Protein AF-A0A4R4ZRA4-F1 (afdb_monomer_lite)

Radius of gyration: 24.16 Å; chains: 1; bounding box: 59×48×65 Å

InterPro domains:
  IPR007795 Type VII secretion system EccB [PF05108] (2-302)
  IPR007795 Type VII secretion system EccB [PTHR40765] (31-303)
  IPR007795 Type VII secretion system EccB [TIGR03919] (2-297)
  IPR042485 Type VII secretion system EccB, repeat 3 domain [G3DSA:2.40.50.910] (92-172)

Foldseek 3Di:
DFFDLVWWFFDWWKFKAALQATEIETNDDQDFAWDDQQEWAWADEPPWIWIGGFQEIATEDPLNVVVADPDDHHYYYVLSNLLTHHFYHLAADDAPQAQDWAQAFPRDIDGFLAKEWEPDDDPGHIWIWTDHRQYIATEAQSNNVRSCSDPPHDDYHYDHPCSNPVTYDPDHPYDPSDRSHRGHHDDAHNRWMWMFIRGVVVQLAPTTTIGTHGDDDDDQADDAQRGWYHIGSFWHWAFERAHGPDQGHWIWIGGRNLETATAHDQVLQVVVVHHSNSHHYDYPSNNVSRHYDYHRDPVVVPDDDPDD

Secondary structure (DSSP, 8-state):
-PPPGGG---SPEEEEEETTEEEEEESS----EEPPTTEEEEEEETTEEEEEETTEEEEBPTTTHHHH-SSPPEE--HHHHHTS-B---BSPPP-TTTT-EEE-GGG-EEETT-EEEE---TT---EEEEE-SSSEEEE-HHHHHHHHTSTTPPPPEE--HHHHHTSB-SS----TTS-SSPPEE----TTS-EEEEE--GGGT----EEEES-----PPPPSSS-SEEE-GGGEEEEEEE-STTPPPEEEEEEETTSEEEEE-SHHHHHHTT--GGGPEEEEHHHHTTSEE-----HHHHTSPPPP-

Sequence (308 aa):
SLPDPARLAHAPWSLCVRGGTVSLIGGRTVGGRPLTDDQGVVVQGGAQAWLVWHNTRMRVTPKAARILSADQPVPVDERWLNGLPQGPDFAAPAIPQQGQQFAGPNNTLAPAGQIFHVAAIAGTQERYYVQLPDGLSSISETQARLLLDTPGANTPREITPSAAASKPSRTNLHSRALPESPPDTARYEPQQPLCAVYQQTGKLSTDARFTIGGTVPSTSATSQGLDQVLLPGGGTFAGTLSGPGQPLQTFALITDQGLRYPVPTTDDMAKLGYASDSAVPIPANLLQLFKEGPALTTTAALRPVPAK

Structure (mmCIF, N/CA/C/O backbone):
data_AF-A0A4R4ZRA4-F1
#
_entry.id   AF-A0A4R4ZRA4-F1
#
loop_
_atom_site.group_PDB
_atom_site.id
_atom_site.type_symbol
_atom_site.label_atom_id
_atom_site.label_alt_id
_atom_site.label_comp_id
_atom_site.label_asym_id
_atom_site.label_entity_id
_atom_site.label_seq_id
_atom_site.pdbx_PDB_ins_code
_atom_site.Cartn_x
_atom_site.Cartn_y
_atom_site.Cartn_z
_atom_site.occupancy
_atom_site.B_iso_or_equiv
_atom_site.auth_seq_id
_atom_site.auth_comp_id
_atom_site.auth_asym_id
_atom_site.auth_atom_id
_atom_site.pdbx_PDB_model_num
ATOM 1 N N . SER A 1 1 ? -20.644 4.500 28.342 1.00 67.06 1 SER A N 1
ATOM 2 C CA . SER A 1 1 ? -20.239 3.229 28.976 1.00 67.06 1 SER A CA 1
ATOM 3 C C . SER A 1 1 ? -18.949 2.767 28.326 1.00 67.06 1 SER A C 1
ATOM 5 O O . SER A 1 1 ? -18.745 3.073 27.157 1.00 67.06 1 SER A O 1
ATOM 7 N N . LEU A 1 2 ? -18.062 2.112 29.078 1.00 75.12 2 LEU A N 1
ATOM 8 C CA . LEU A 1 2 ? -16.855 1.509 28.505 1.00 75.12 2 LEU A CA 1
ATOM 9 C C . LEU A 1 2 ? -17.230 0.190 27.807 1.00 75.12 2 LEU A C 1
ATOM 11 O O . LEU A 1 2 ? -18.213 -0.433 28.222 1.00 75.12 2 LEU A O 1
ATOM 15 N N . PRO A 1 3 ? -16.477 -0.237 26.779 1.00 76.56 3 PRO A N 1
ATOM 16 C CA . PRO A 1 3 ? -16.578 -1.591 26.252 1.00 76.56 3 PRO A CA 1
ATOM 17 C C . PRO A 1 3 ? -16.408 -2.617 27.374 1.00 76.56 3 PRO A C 1
ATOM 19 O O . PRO A 1 3 ? -15.676 -2.389 28.335 1.00 76.56 3 PRO A O 1
ATOM 22 N N . ASP A 1 4 ? -17.114 -3.735 27.267 1.00 76.31 4 ASP A N 1
ATOM 23 C CA . ASP A 1 4 ? -16.975 -4.848 28.199 1.00 76.31 4 ASP A CA 1
ATOM 24 C C . ASP A 1 4 ? -15.676 -5.611 27.873 1.00 76.31 4 ASP A C 1
ATOM 26 O O . ASP A 1 4 ? -15.562 -6.118 26.750 1.00 76.31 4 ASP A O 1
ATOM 30 N N . PRO A 1 5 ? -14.708 -5.725 28.806 1.00 74.12 5 PRO A N 1
ATOM 31 C CA . PRO A 1 5 ? -13.450 -6.436 28.569 1.00 74.12 5 PRO A CA 1
ATOM 32 C C . PRO A 1 5 ? -13.627 -7.897 28.129 1.00 74.12 5 PRO A C 1
ATOM 34 O O . PRO A 1 5 ? -12.752 -8.444 27.465 1.00 74.12 5 PRO A O 1
ATOM 37 N N . ALA A 1 6 ? -14.762 -8.533 28.445 1.00 74.31 6 ALA A N 1
ATOM 38 C CA . ALA A 1 6 ? -15.062 -9.901 28.019 1.00 74.31 6 ALA A CA 1
ATOM 39 C C . ALA A 1 6 ? -15.650 -9.996 26.596 1.00 74.31 6 ALA A C 1
ATOM 41 O O . ALA A 1 6 ? -15.845 -11.097 26.081 1.00 74.31 6 ALA A O 1
ATOM 42 N N . ARG A 1 7 ? -15.980 -8.864 25.959 1.00 77.12 7 ARG A N 1
ATOM 43 C CA . ARG A 1 7 ? -16.658 -8.803 24.650 1.00 77.12 7 ARG A CA 1
ATOM 44 C C . ARG A 1 7 ? -15.983 -7.840 23.674 1.00 77.12 7 ARG A C 1
ATOM 46 O O . ARG A 1 7 ? -16.656 -7.243 22.835 1.00 77.12 7 ARG A O 1
ATOM 53 N N . LEU A 1 8 ? -14.663 -7.697 23.779 1.00 80.19 8 LEU A N 1
ATOM 54 C CA . LEU A 1 8 ? -13.882 -6.856 22.878 1.00 80.19 8 LEU A CA 1
ATOM 55 C C . LEU A 1 8 ? -13.944 -7.381 21.438 1.00 80.19 8 LEU A C 1
ATOM 57 O O . LEU A 1 8 ? -13.881 -8.582 21.174 1.00 80.19 8 LEU A O 1
ATOM 61 N N . ALA A 1 9 ? -14.048 -6.463 20.481 1.00 81.06 9 ALA A N 1
ATOM 62 C CA . ALA A 1 9 ? -13.896 -6.801 19.074 1.00 81.06 9 ALA A CA 1
ATOM 63 C C . ALA A 1 9 ? -12.428 -7.146 18.773 1.00 81.06 9 ALA A C 1
ATOM 65 O O . ALA A 1 9 ? -11.548 -6.321 19.021 1.00 81.06 9 ALA A O 1
ATOM 66 N N . HIS A 1 10 ? -12.185 -8.336 18.216 1.00 85.31 10 HIS A N 1
ATOM 67 C CA . HIS A 1 10 ? -10.862 -8.839 17.822 1.00 85.31 10 HIS A CA 1
ATOM 68 C C . HIS A 1 10 ? -10.647 -8.789 16.298 1.00 85.31 10 HIS A C 1
ATOM 70 O O . HIS A 1 10 ? -11.457 -8.239 15.559 1.00 85.31 10 HIS A O 1
ATOM 76 N N . ALA A 1 11 ? -9.559 -9.384 15.805 1.00 85.31 11 ALA A N 1
ATOM 77 C CA . ALA A 1 11 ? -9.410 -9.699 14.386 1.00 85.31 11 ALA A CA 1
ATOM 78 C C . ALA A 1 11 ? -10.564 -10.609 13.885 1.00 85.31 11 ALA A C 1
ATOM 80 O O . ALA A 1 11 ? -11.148 -11.350 14.682 1.00 85.31 11 ALA A O 1
ATOM 81 N N . PRO A 1 12 ? -10.883 -10.606 12.579 1.00 93.88 12 PRO A N 1
ATOM 82 C CA . PRO A 1 12 ? -10.253 -9.807 11.529 1.00 93.88 12 PRO A CA 1
ATOM 83 C C . PRO A 1 12 ? -10.683 -8.336 11.565 1.00 93.88 12 PRO A C 1
ATOM 85 O O . PRO A 1 12 ? -11.810 -8.015 11.943 1.00 93.88 12 PRO A O 1
ATOM 88 N N . TRP A 1 13 ? -9.783 -7.460 11.119 1.00 96.12 13 TRP A N 1
ATOM 89 C CA . TRP A 1 13 ? -10.082 -6.055 10.838 1.00 96.12 13 TRP A CA 1
ATOM 90 C C . TRP A 1 13 ? -10.269 -5.867 9.335 1.00 96.12 13 TRP A C 1
ATOM 92 O O . TRP A 1 13 ? -9.414 -6.285 8.560 1.00 96.12 13 TRP A O 1
ATOM 102 N N . SER A 1 14 ? -11.367 -5.245 8.910 1.00 96.62 14 SER A N 1
ATOM 103 C CA . SER A 1 14 ? -11.657 -4.991 7.492 1.00 96.62 14 SER A CA 1
ATOM 104 C C . SER A 1 14 ? -11.967 -3.518 7.260 1.00 96.62 14 SER A C 1
ATOM 106 O O . SER A 1 14 ? -12.943 -3.011 7.811 1.00 96.62 14 SER A O 1
ATOM 108 N N . LEU A 1 15 ? -11.158 -2.848 6.437 1.00 96.75 15 LEU A N 1
ATOM 109 C CA . LEU A 1 15 ? -11.416 -1.490 5.956 1.00 96.75 15 LEU A CA 1
ATOM 110 C C . LEU A 1 15 ? -11.987 -1.563 4.539 1.00 96.75 15 LEU A C 1
ATOM 112 O O . LEU A 1 15 ? -11.275 -1.919 3.600 1.00 96.75 15 LEU A O 1
ATOM 116 N N . CYS A 1 16 ? -13.258 -1.221 4.383 1.00 96.50 16 CYS A N 1
ATOM 117 C CA . CYS A 1 16 ? -14.012 -1.407 3.151 1.00 96.50 16 CYS A CA 1
ATOM 118 C C . CYS A 1 16 ? -14.474 -0.083 2.548 1.00 96.50 16 CYS A C 1
ATOM 120 O O . CYS A 1 16 ? -14.787 0.854 3.279 1.00 96.50 16 CYS A O 1
ATOM 122 N N . VAL A 1 17 ? -14.590 -0.050 1.222 1.00 95.44 17 VAL A N 1
ATOM 123 C CA . VAL A 1 17 ? -15.314 0.986 0.482 1.00 95.44 17 VAL A CA 1
ATOM 124 C C . VAL A 1 17 ? -16.399 0.352 -0.383 1.00 95.44 17 VAL A C 1
ATOM 126 O O . VAL A 1 17 ? -16.173 -0.690 -0.996 1.00 95.44 17 VAL A O 1
ATOM 129 N N . ARG A 1 18 ? -17.587 0.964 -0.415 1.00 94.38 18 ARG A N 1
ATOM 130 C CA . ARG A 1 18 ? -18.689 0.603 -1.321 1.00 94.38 18 ARG A CA 1
ATOM 131 C C . ARG A 1 18 ? -19.543 1.831 -1.610 1.00 94.38 18 ARG A C 1
ATOM 133 O O . ARG A 1 18 ? -20.083 2.427 -0.684 1.00 94.38 18 ARG A O 1
ATOM 140 N N . GLY A 1 19 ? -19.689 2.202 -2.878 1.00 88.81 19 GLY A N 1
ATOM 141 C CA . GLY A 1 19 ? -20.538 3.319 -3.304 1.00 88.81 19 GLY A CA 1
ATOM 142 C C . GLY A 1 19 ? -20.171 4.660 -2.654 1.00 88.81 19 GLY A C 1
ATOM 143 O O . GLY A 1 19 ? -21.049 5.489 -2.450 1.00 88.81 19 GLY A O 1
ATOM 144 N N . GLY A 1 20 ? -18.900 4.847 -2.276 1.00 86.94 20 GLY A N 1
ATOM 145 C CA . GLY A 1 20 ? -18.408 6.021 -1.541 1.00 86.94 20 GLY A CA 1
ATOM 146 C C . GLY A 1 20 ? -18.486 5.914 -0.013 1.00 86.94 20 GLY A C 1
ATOM 147 O O . GLY A 1 20 ? -17.866 6.709 0.679 1.00 86.94 20 GLY A O 1
ATOM 148 N N . THR A 1 21 ? -19.184 4.916 0.534 1.00 90.75 21 THR A N 1
ATOM 149 C CA . THR A 1 21 ? -19.211 4.662 1.981 1.00 90.75 21 THR A CA 1
ATOM 150 C C . THR A 1 21 ? -17.948 3.934 2.423 1.00 90.75 21 THR A C 1
ATOM 152 O O . THR A 1 21 ? -17.617 2.892 1.853 1.00 90.75 21 THR A O 1
ATOM 155 N N . VAL A 1 22 ? -17.282 4.448 3.458 1.00 93.81 22 VAL A N 1
ATOM 156 C CA . VAL A 1 22 ? -16.101 3.847 4.088 1.00 93.81 22 VAL A CA 1
ATOM 157 C C . VAL A 1 22 ? -16.473 3.220 5.426 1.00 93.81 22 VAL A C 1
ATOM 159 O O . VAL A 1 22 ? -16.908 3.908 6.352 1.00 93.81 22 VAL A O 1
ATOM 162 N N . SER A 1 23 ? -16.252 1.914 5.548 1.00 93.50 23 SER A N 1
ATOM 163 C CA . SER A 1 23 ? -16.611 1.139 6.737 1.00 93.50 23 SER A CA 1
ATOM 164 C C . SER A 1 23 ? -15.385 0.467 7.343 1.00 93.50 23 SER A C 1
ATOM 166 O O . SER A 1 23 ? -14.568 -0.105 6.622 1.00 93.50 23 SER A O 1
ATOM 168 N N . LEU A 1 24 ? -15.287 0.467 8.671 1.00 94.56 24 LEU A N 1
ATOM 169 C CA . LEU A 1 24 ? -14.317 -0.329 9.415 1.00 94.56 24 LEU A CA 1
ATOM 170 C C . LEU A 1 24 ? -15.043 -1.369 10.265 1.00 94.56 24 LEU A C 1
ATOM 172 O O . LEU A 1 24 ? -15.913 -1.045 11.072 1.00 94.56 24 LEU A O 1
ATOM 176 N N . ILE A 1 25 ? -14.686 -2.634 10.077 1.00 93.75 25 ILE A N 1
ATOM 177 C CA . ILE A 1 25 ? -15.368 -3.771 10.693 1.00 93.75 25 ILE A CA 1
ATOM 178 C C . ILE A 1 25 ? -14.341 -4.581 11.476 1.00 93.75 25 ILE A C 1
ATOM 180 O O . ILE A 1 25 ? -13.352 -5.037 10.904 1.00 93.75 25 ILE A O 1
ATOM 184 N N . GLY A 1 26 ? -14.581 -4.754 12.774 1.00 92.31 26 GLY A N 1
ATOM 185 C CA . GLY A 1 26 ? -13.793 -5.612 13.659 1.00 92.31 26 GLY A CA 1
ATOM 186 C C . GLY A 1 26 ? -14.570 -6.863 14.070 1.00 92.31 26 GLY A C 1
ATOM 187 O O . GLY A 1 26 ? -15.798 -6.852 14.160 1.00 92.31 26 GLY A O 1
ATOM 188 N N . GLY A 1 27 ? -13.860 -7.956 14.332 1.00 88.88 27 GLY A N 1
ATOM 189 C CA . GLY A 1 27 ? -14.390 -9.180 14.941 1.00 88.88 27 GLY A CA 1
ATOM 190 C C . GLY A 1 27 ? -15.318 -9.999 14.046 1.00 88.88 27 GLY A C 1
ATOM 191 O O . GLY A 1 27 ? -15.995 -10.904 14.530 1.00 88.88 27 GLY A O 1
ATOM 192 N N . ARG A 1 28 ? -15.396 -9.677 12.750 1.00 89.69 28 ARG A N 1
ATOM 193 C CA . ARG A 1 28 ? -16.290 -10.331 11.788 1.00 89.69 28 ARG A CA 1
ATOM 194 C C . ARG A 1 28 ? -15.661 -10.416 10.405 1.00 89.69 28 ARG A C 1
ATOM 196 O O . ARG A 1 28 ? -15.125 -9.438 9.894 1.00 89.69 28 ARG A O 1
ATOM 203 N N . THR A 1 29 ? -15.810 -11.566 9.757 1.00 91.44 29 THR A N 1
ATOM 204 C CA . THR A 1 29 ? -15.408 -11.756 8.360 1.00 91.44 29 THR A CA 1
ATOM 205 C C . THR A 1 29 ? -16.400 -11.085 7.412 1.00 91.44 29 THR A C 1
ATOM 207 O O . THR A 1 29 ? -17.601 -11.343 7.490 1.00 91.44 29 THR A O 1
ATOM 210 N N . VAL A 1 30 ? -15.893 -10.277 6.482 1.00 93.06 30 VAL A N 1
ATOM 211 C CA . VAL A 1 30 ? -16.697 -9.635 5.423 1.00 93.06 30 VAL A CA 1
ATOM 212 C C . VAL A 1 30 ? -16.866 -10.511 4.175 1.00 93.06 30 VAL A C 1
ATOM 214 O O . VAL A 1 30 ? -17.753 -10.265 3.362 1.00 93.06 30 VAL A O 1
ATOM 217 N N . GLY A 1 31 ? -16.049 -11.559 4.027 1.00 93.69 31 GLY A N 1
ATOM 218 C CA . GLY A 1 31 ? -16.037 -12.418 2.841 1.00 93.69 31 GLY A CA 1
ATOM 219 C C . GLY A 1 31 ? -15.429 -11.725 1.616 1.00 93.69 31 GLY A C 1
ATOM 220 O O . GLY A 1 31 ? -14.522 -10.900 1.741 1.00 93.69 31 GLY A O 1
ATOM 221 N N . GLY A 1 32 ? -15.934 -12.077 0.433 1.00 95.25 32 GLY A N 1
ATOM 222 C CA . GLY A 1 32 ? -15.411 -11.603 -0.850 1.00 95.25 32 GLY A CA 1
ATOM 223 C C . GLY A 1 32 ? -14.296 -12.489 -1.404 1.00 95.25 32 GLY A C 1
ATOM 224 O O . GLY A 1 32 ? -13.760 -13.360 -0.717 1.00 95.25 32 GLY A O 1
ATOM 225 N N . ARG A 1 33 ? -13.966 -12.279 -2.679 1.00 96.88 33 ARG A N 1
ATOM 226 C CA . ARG A 1 33 ? -12.880 -12.989 -3.357 1.00 96.88 33 ARG A CA 1
ATOM 227 C C . ARG A 1 33 ? -11.555 -12.289 -3.040 1.00 96.88 33 ARG A C 1
ATOM 229 O O . ARG A 1 33 ? -11.426 -11.117 -3.401 1.00 96.88 33 ARG A O 1
ATOM 236 N N . PRO A 1 34 ? -10.582 -12.955 -2.395 1.00 96.62 34 PRO A N 1
ATOM 237 C CA . PRO A 1 34 ? -9.264 -12.370 -2.180 1.00 96.62 34 PRO A CA 1
ATOM 238 C C . PRO A 1 34 ? -8.521 -12.192 -3.506 1.00 96.62 34 PRO A C 1
ATOM 240 O O . PRO A 1 34 ? -8.634 -13.030 -4.404 1.00 96.62 34 PRO A O 1
ATOM 243 N N . LEU A 1 35 ? -7.767 -11.101 -3.612 1.00 96.81 35 LEU A N 1
ATOM 244 C CA . LEU A 1 35 ? -6.799 -10.901 -4.685 1.00 96.81 35 LEU A CA 1
ATOM 245 C C . LEU A 1 35 ? -5.542 -11.727 -4.408 1.00 96.81 35 LEU A C 1
ATOM 247 O O . LEU A 1 35 ? -5.083 -11.823 -3.265 1.00 96.81 35 LEU A O 1
ATOM 251 N N . THR A 1 36 ? -5.019 -12.334 -5.465 1.00 95.44 36 THR A N 1
ATOM 252 C CA . THR A 1 36 ? -3.754 -13.071 -5.477 1.00 95.44 36 THR A CA 1
ATOM 253 C C . THR A 1 36 ? -2.556 -12.115 -5.500 1.00 95.44 36 THR A C 1
ATOM 255 O O . THR A 1 36 ? -2.720 -10.900 -5.611 1.00 95.44 36 THR A O 1
ATOM 258 N N . ASP A 1 37 ? -1.341 -12.653 -5.364 1.00 92.06 37 ASP A N 1
ATOM 259 C CA . ASP A 1 37 ? -0.107 -11.848 -5.317 1.00 92.06 37 ASP A CA 1
ATOM 260 C C . ASP A 1 37 ? 0.211 -11.139 -6.644 1.00 92.06 37 ASP A C 1
ATOM 262 O O . ASP A 1 37 ? 0.899 -10.124 -6.681 1.00 92.06 37 ASP A O 1
ATOM 266 N N . ASP A 1 38 ? -0.319 -11.651 -7.745 1.00 93.25 38 ASP A N 1
ATOM 267 C CA . ASP A 1 38 ? -0.217 -11.098 -9.091 1.00 93.25 38 ASP A CA 1
ATOM 268 C C . ASP A 1 38 ? -1.393 -10.178 -9.451 1.00 93.25 38 ASP A C 1
ATOM 270 O O . ASP A 1 38 ? -1.387 -9.598 -10.528 1.00 93.25 38 ASP A O 1
ATOM 274 N N . GLN A 1 39 ? -2.382 -9.990 -8.568 1.00 95.56 39 GLN A N 1
ATOM 275 C CA . GLN A 1 39 ? -3.564 -9.167 -8.841 1.00 95.56 39 GLN A CA 1
ATOM 276 C C . GLN A 1 39 ? -3.556 -7.840 -8.084 1.00 95.56 39 GLN A C 1
ATOM 278 O O . GLN A 1 39 ? -3.276 -7.773 -6.887 1.00 95.56 39 GLN A O 1
ATOM 283 N N . GLY A 1 40 ? -3.969 -6.774 -8.767 1.00 95.62 40 GLY A N 1
ATOM 284 C CA . GLY A 1 40 ? -4.215 -5.460 -8.171 1.00 95.62 40 GLY A CA 1
ATOM 285 C C . GLY A 1 40 ? -5.498 -4.824 -8.694 1.00 95.62 40 GLY A C 1
ATOM 286 O O . GLY A 1 40 ? -6.119 -5.332 -9.622 1.00 95.62 40 GLY A O 1
ATOM 287 N N . VAL A 1 41 ? -5.912 -3.701 -8.110 1.00 96.06 41 VAL A N 1
ATOM 288 C CA . VAL A 1 41 ? -7.024 -2.889 -8.636 1.00 96.06 41 VAL A CA 1
ATOM 289 C C . VAL A 1 41 ? -6.529 -1.472 -8.862 1.00 96.06 41 VAL A C 1
ATOM 291 O O . VAL A 1 41 ? -5.855 -0.900 -8.005 1.00 96.06 41 VAL A O 1
ATOM 294 N N . VAL A 1 42 ? -6.878 -0.894 -10.009 1.00 95.69 42 VAL A N 1
ATOM 295 C CA . VAL A 1 42 ? -6.602 0.514 -10.296 1.00 95.69 42 VAL A CA 1
ATOM 296 C C . VAL A 1 42 ? -7.831 1.342 -9.934 1.00 95.69 42 VAL A C 1
ATOM 298 O O . VAL A 1 42 ? -8.911 1.174 -10.503 1.00 95.69 42 VAL A O 1
ATOM 301 N N . VAL A 1 43 ? -7.666 2.236 -8.966 1.00 95.88 43 VAL A N 1
ATOM 302 C CA . VAL A 1 43 ? -8.735 3.072 -8.415 1.00 95.88 43 VAL A CA 1
ATOM 303 C C . VAL A 1 43 ? -8.403 4.553 -8.557 1.00 95.88 43 VAL A C 1
ATOM 305 O O . VAL A 1 43 ? -7.240 4.941 -8.657 1.00 95.88 43 VAL A O 1
ATOM 308 N N . GLN A 1 44 ? -9.430 5.393 -8.551 1.00 95.19 44 GLN A N 1
ATOM 309 C CA . GLN A 1 44 ? -9.318 6.844 -8.623 1.00 95.19 44 GLN A CA 1
ATOM 310 C C . GLN A 1 44 ? -9.686 7.456 -7.269 1.00 95.19 44 GLN A C 1
ATOM 312 O O . GLN A 1 44 ? -10.816 7.298 -6.811 1.00 95.19 44 GLN A O 1
ATOM 317 N N . GLY A 1 45 ? -8.748 8.176 -6.653 1.00 94.38 45 GLY A N 1
ATOM 318 C CA . GLY A 1 45 ? -8.990 9.028 -5.486 1.00 94.38 45 GLY A CA 1
ATOM 319 C C . GLY A 1 45 ? -8.812 10.488 -5.885 1.00 94.38 45 GLY A C 1
ATOM 320 O O . GLY A 1 45 ? -7.698 10.895 -6.227 1.00 94.38 45 GLY A O 1
ATOM 321 N N . GLY A 1 46 ? -9.909 11.245 -5.928 1.00 91.69 46 GLY A N 1
ATOM 322 C CA . GLY A 1 46 ? -9.903 12.612 -6.449 1.00 91.69 46 GLY A CA 1
ATOM 323 C C . GLY A 1 46 ? -9.376 12.662 -7.886 1.00 91.69 46 GLY A C 1
ATOM 324 O O . GLY A 1 46 ? -9.891 11.985 -8.777 1.00 91.69 46 GLY A O 1
ATOM 325 N N . ALA A 1 47 ? -8.321 13.442 -8.125 1.00 90.62 47 ALA A N 1
ATOM 326 C CA . ALA A 1 47 ? -7.664 13.542 -9.434 1.00 90.62 47 ALA A CA 1
ATOM 327 C C . ALA A 1 47 ? -6.522 12.525 -9.643 1.00 90.62 47 ALA A C 1
ATOM 329 O O . ALA A 1 47 ? -5.953 12.458 -10.733 1.00 90.62 47 ALA A O 1
ATOM 330 N N . GLN A 1 48 ? -6.188 11.715 -8.635 1.00 94.62 48 GLN A N 1
ATOM 331 C CA . GLN A 1 48 ? -5.040 10.814 -8.658 1.00 94.62 48 GLN A CA 1
ATOM 332 C C . GLN A 1 48 ? -5.460 9.346 -8.835 1.00 94.62 48 GLN A C 1
ATOM 334 O O . GLN A 1 48 ? -6.288 8.829 -8.086 1.00 94.62 48 GLN A O 1
ATOM 339 N N . ALA A 1 49 ? -4.824 8.658 -9.786 1.00 95.00 49 ALA A N 1
ATOM 340 C CA . ALA A 1 49 ? -4.935 7.210 -9.940 1.00 95.00 49 ALA A CA 1
ATOM 341 C C . ALA A 1 49 ? -4.011 6.483 -8.952 1.00 95.00 49 ALA A C 1
ATOM 343 O O . ALA A 1 49 ? -2.875 6.908 -8.706 1.00 95.00 49 ALA A O 1
ATOM 344 N N . TRP A 1 50 ? -4.484 5.366 -8.417 1.00 96.69 50 TRP A N 1
ATOM 345 C CA . TRP A 1 50 ? -3.778 4.539 -7.448 1.00 96.69 50 TRP A CA 1
ATOM 346 C C . TRP A 1 50 ? -3.874 3.073 -7.847 1.00 96.69 50 TRP A C 1
ATOM 348 O O . TRP A 1 50 ? -4.927 2.613 -8.279 1.00 96.69 50 TRP A O 1
ATOM 358 N N . LEU A 1 51 ? -2.791 2.331 -7.654 1.00 96.88 51 LEU A N 1
ATOM 359 C CA . LEU A 1 51 ? -2.791 0.877 -7.683 1.00 96.88 51 LEU A CA 1
ATOM 360 C C . LEU A 1 51 ? -2.905 0.403 -6.238 1.00 96.88 51 LEU A C 1
ATOM 362 O O . LEU A 1 51 ? -2.064 0.752 -5.409 1.00 96.88 51 LEU A O 1
ATOM 366 N N . VAL A 1 52 ? -3.930 -0.386 -5.935 1.00 96.88 52 VAL A N 1
ATOM 367 C CA . VAL A 1 52 ? -3.994 -1.135 -4.680 1.00 96.88 52 VAL A CA 1
ATOM 368 C C . VAL A 1 52 ? -3.527 -2.560 -4.934 1.00 96.88 52 VAL A C 1
ATOM 370 O O . VAL A 1 52 ? -4.075 -3.270 -5.778 1.00 96.88 52 VAL A O 1
ATOM 373 N N . TRP A 1 53 ? -2.466 -2.950 -4.237 1.00 95.38 53 TRP A N 1
ATOM 374 C CA . TRP A 1 53 ? -1.794 -4.232 -4.416 1.00 95.38 53 TRP A CA 1
ATOM 375 C C . TRP A 1 53 ? -1.248 -4.717 -3.074 1.00 95.38 53 TRP A C 1
ATOM 377 O O . TRP A 1 53 ? -0.706 -3.931 -2.288 1.00 95.38 53 TRP A O 1
ATOM 387 N N . HIS A 1 54 ? -1.440 -6.007 -2.791 1.00 92.12 54 HIS A N 1
ATOM 388 C CA . HIS A 1 54 ? -1.188 -6.617 -1.481 1.00 92.12 54 HIS A CA 1
ATOM 389 C C . HIS A 1 54 ? -1.880 -5.880 -0.322 1.00 92.12 54 HIS A C 1
ATOM 391 O O . HIS A 1 54 ? -3.076 -6.063 -0.106 1.00 92.12 54 HIS A O 1
ATOM 397 N N . ASN A 1 55 ? -1.128 -5.062 0.417 1.00 90.31 55 ASN A N 1
ATOM 398 C CA . ASN A 1 55 ? -1.575 -4.277 1.563 1.00 90.31 55 ASN A CA 1
ATOM 399 C C . ASN A 1 55 ? -1.269 -2.781 1.403 1.00 90.31 55 ASN A C 1
ATOM 401 O O . ASN A 1 55 ? -1.340 -2.052 2.386 1.00 90.31 55 ASN A O 1
ATOM 405 N N . THR A 1 56 ? -0.897 -2.321 0.206 1.00 95.38 56 THR A N 1
ATOM 406 C CA . THR A 1 56 ? -0.470 -0.934 -0.025 1.00 95.38 56 THR A CA 1
ATOM 407 C C . THR A 1 56 ? -1.292 -0.254 -1.108 1.00 95.38 56 THR A C 1
ATOM 409 O O . THR A 1 56 ? -1.843 -0.900 -2.001 1.00 95.38 56 THR A O 1
ATOM 412 N N . ARG A 1 57 ? -1.339 1.078 -1.035 1.00 96.88 57 ARG A N 1
ATOM 413 C CA . ARG A 1 57 ? -1.668 1.940 -2.170 1.00 96.88 57 ARG A CA 1
ATOM 414 C C . ARG A 1 57 ? -0.382 2.491 -2.777 1.00 96.88 57 ARG A C 1
ATOM 416 O O . ARG A 1 57 ? 0.499 2.950 -2.053 1.00 96.88 57 ARG A O 1
ATOM 423 N N . MET A 1 58 ? -0.294 2.494 -4.096 1.00 97.25 58 MET A N 1
ATOM 424 C CA . MET A 1 58 ? 0.824 3.052 -4.849 1.00 97.25 58 MET A CA 1
ATOM 425 C C . MET A 1 58 ? 0.291 4.133 -5.767 1.00 97.25 58 MET A C 1
ATOM 427 O O . MET A 1 58 ? -0.682 3.917 -6.493 1.00 97.25 58 MET A O 1
ATOM 431 N N . ARG A 1 59 ? 0.908 5.311 -5.739 1.00 96.44 59 ARG A N 1
ATOM 432 C CA . ARG A 1 59 ? 0.514 6.390 -6.640 1.00 96.44 59 ARG A CA 1
ATOM 433 C C . ARG A 1 59 ? 0.882 5.992 -8.064 1.00 96.44 59 ARG A C 1
ATOM 435 O O . ARG A 1 59 ? 2.034 5.661 -8.328 1.00 96.44 59 ARG A O 1
ATOM 442 N N . VAL A 1 60 ? -0.071 6.047 -8.985 1.00 94.06 60 VAL A N 1
ATOM 443 C CA . VAL A 1 60 ? 0.171 5.711 -10.391 1.00 94.06 60 VAL A CA 1
ATOM 444 C C . VA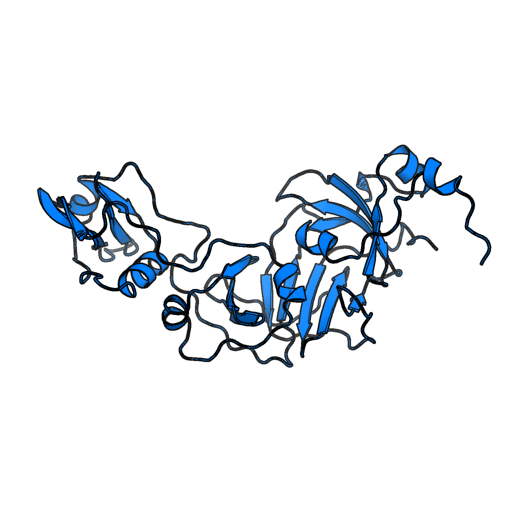L A 1 60 ? 0.377 6.996 -11.178 1.00 94.06 60 VAL A C 1
ATOM 446 O O . VAL A 1 60 ? -0.453 7.907 -11.156 1.00 94.06 60 VAL A O 1
ATOM 449 N N . THR A 1 61 ? 1.494 7.099 -11.890 1.00 86.44 61 THR A N 1
ATOM 450 C CA . THR A 1 61 ? 1.687 8.222 -12.818 1.00 86.44 61 THR A CA 1
ATOM 451 C C . THR A 1 61 ? 0.808 8.032 -14.063 1.00 86.44 61 THR A C 1
ATOM 453 O O . THR A 1 61 ? 0.568 6.893 -14.461 1.00 86.44 61 THR A O 1
ATOM 456 N N . PRO A 1 62 ? 0.361 9.104 -14.747 1.00 79.38 62 PRO A N 1
ATOM 457 C CA . PRO A 1 62 ? -0.460 8.970 -15.958 1.00 79.38 62 PRO A CA 1
ATOM 458 C C . PRO A 1 62 ? 0.158 8.089 -17.057 1.00 79.38 62 PRO A C 1
ATOM 460 O O . PRO A 1 62 ? -0.565 7.487 -17.844 1.00 79.38 62 PRO A O 1
ATOM 463 N N . LYS A 1 63 ? 1.494 8.014 -17.109 1.00 78.75 63 LYS A N 1
ATOM 464 C CA . LYS A 1 63 ? 2.242 7.133 -18.017 1.00 78.75 63 LYS A CA 1
ATOM 465 C C . LYS A 1 63 ? 2.109 5.672 -17.581 1.00 78.75 63 LYS A C 1
ATOM 467 O O . LYS A 1 63 ? 1.559 4.850 -18.304 1.00 78.75 63 LYS A O 1
ATOM 472 N N . ALA A 1 64 ? 2.452 5.401 -16.322 1.00 84.00 64 ALA A N 1
ATOM 473 C CA . ALA A 1 64 ? 2.396 4.068 -15.734 1.00 84.00 64 ALA A CA 1
ATOM 474 C C . ALA A 1 64 ? 0.989 3.442 -15.710 1.00 84.00 64 ALA A C 1
ATOM 476 O O . ALA A 1 64 ? 0.869 2.220 -15.751 1.00 84.00 64 ALA A O 1
ATOM 477 N N . ALA A 1 65 ? -0.075 4.253 -15.700 1.00 81.81 65 ALA A N 1
ATOM 478 C CA . ALA A 1 65 ? -1.452 3.763 -15.788 1.00 81.81 65 ALA A CA 1
ATOM 479 C C . ALA A 1 65 ? -1.689 2.883 -17.029 1.00 81.81 65 ALA A C 1
ATOM 481 O O . ALA A 1 65 ? -2.384 1.876 -16.934 1.00 81.81 65 ALA A O 1
ATOM 482 N N . ARG A 1 66 ? -1.040 3.205 -18.159 1.00 78.94 66 ARG A N 1
ATOM 483 C CA . ARG A 1 66 ? -1.168 2.464 -19.427 1.00 78.94 66 ARG A CA 1
ATOM 484 C C . ARG A 1 66 ? -0.591 1.051 -19.366 1.00 78.94 66 ARG A C 1
ATOM 486 O O . ARG A 1 66 ? -1.013 0.197 -20.135 1.00 78.94 66 ARG A O 1
ATOM 493 N N . ILE A 1 67 ? 0.374 0.817 -18.476 1.00 83.12 67 ILE A N 1
ATOM 494 C CA . ILE A 1 67 ? 1.004 -0.497 -18.275 1.00 83.12 67 ILE A CA 1
ATOM 495 C C . ILE A 1 67 ? 0.074 -1.422 -17.483 1.00 83.12 67 ILE A C 1
ATOM 497 O O . ILE A 1 67 ? 0.131 -2.634 -17.658 1.00 83.12 67 ILE A O 1
ATOM 501 N N . LEU A 1 68 ? -0.765 -0.850 -16.615 1.00 84.75 68 LEU A N 1
ATOM 502 C CA . LEU A 1 68 ? -1.650 -1.597 -15.724 1.00 84.75 68 LEU A CA 1
ATOM 503 C C . LEU A 1 68 ? -2.966 -1.980 -16.401 1.00 84.75 68 LEU A C 1
ATOM 505 O O . LEU A 1 68 ? -3.404 -3.124 -16.295 1.00 84.75 68 LEU A O 1
ATOM 509 N N . SER A 1 69 ? -3.622 -1.028 -17.067 1.00 80.69 69 SER A N 1
ATOM 510 C CA . SER A 1 69 ? -4.889 -1.283 -17.749 1.00 80.69 69 SER A CA 1
ATOM 511 C C . SER A 1 69 ? -5.197 -0.225 -18.806 1.00 80.69 69 SER A C 1
ATOM 513 O O . SER A 1 69 ? -4.793 0.932 -18.694 1.00 80.69 69 SER A O 1
ATOM 515 N N . ALA A 1 70 ? -5.961 -0.626 -19.824 1.00 76.75 70 ALA A N 1
ATOM 516 C CA . ALA A 1 70 ? -6.614 0.298 -20.750 1.00 76.75 70 ALA A CA 1
ATOM 517 C C . ALA A 1 70 ? -7.935 0.858 -20.186 1.00 76.75 70 ALA A C 1
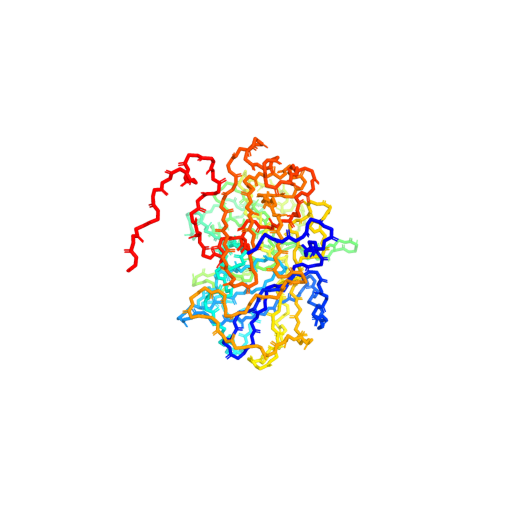ATOM 519 O O . ALA A 1 70 ? -8.441 1.864 -20.689 1.00 76.75 70 ALA A O 1
ATOM 520 N N . ASP A 1 71 ? -8.491 0.216 -19.154 1.00 83.00 71 ASP A N 1
ATOM 521 C CA . ASP A 1 71 ? -9.722 0.646 -18.498 1.00 83.00 71 ASP A CA 1
ATOM 522 C C . ASP A 1 71 ? -9.476 1.876 -17.613 1.00 83.00 71 ASP A C 1
ATOM 524 O O . ASP A 1 71 ? -8.396 2.074 -17.051 1.00 83.00 71 ASP A O 1
ATOM 528 N N . GLN A 1 72 ? -10.507 2.711 -17.466 1.00 84.75 72 GLN A N 1
ATOM 529 C CA . GLN A 1 72 ? -10.436 3.876 -16.588 1.00 84.75 72 GLN A CA 1
ATOM 530 C C . GLN A 1 72 ? -10.388 3.447 -15.110 1.00 84.75 72 GLN A C 1
ATOM 532 O O . GLN A 1 72 ? -11.139 2.549 -14.717 1.00 84.75 72 GLN A O 1
ATOM 537 N N . PRO A 1 73 ? -9.565 4.107 -14.272 1.00 91.69 73 PRO A N 1
ATOM 538 C CA . PRO A 1 73 ? -9.538 3.864 -12.834 1.00 91.69 73 PRO A CA 1
ATOM 539 C C . PRO A 1 73 ? -10.920 4.025 -12.186 1.00 91.69 73 PRO A C 1
ATOM 541 O O . PRO A 1 73 ? -11.656 4.972 -12.472 1.00 91.69 73 PRO A O 1
ATOM 544 N N . VAL A 1 74 ? -11.267 3.114 -11.277 1.00 93.38 74 VAL A N 1
ATOM 545 C CA . VAL A 1 74 ? -12.596 3.092 -10.648 1.00 93.38 74 VAL A CA 1
ATOM 546 C C . VAL A 1 74 ? -12.653 4.073 -9.470 1.00 93.38 74 VAL A C 1
ATOM 548 O O . VAL A 1 74 ? -11.822 3.957 -8.567 1.00 93.38 74 VAL A O 1
ATOM 551 N N . PRO A 1 75 ? -13.617 5.012 -9.408 1.00 94.62 75 PRO A N 1
ATOM 552 C CA . PRO A 1 75 ? -13.717 5.959 -8.298 1.00 94.62 75 PRO A CA 1
ATOM 553 C C . PRO A 1 75 ? -13.910 5.285 -6.938 1.00 94.62 75 PRO A C 1
ATOM 555 O O . PRO A 1 75 ? -14.781 4.428 -6.770 1.00 94.62 75 PRO A O 1
ATOM 558 N N . VAL A 1 76 ? -13.124 5.722 -5.955 1.00 95.81 76 VAL A N 1
ATOM 559 C CA . VAL A 1 76 ? -13.246 5.353 -4.540 1.00 95.81 76 VAL A CA 1
ATOM 560 C C . VAL A 1 76 ? -13.133 6.598 -3.663 1.00 95.81 76 VAL A C 1
ATOM 562 O O . VAL A 1 76 ? -12.588 7.622 -4.071 1.00 95.81 76 VAL A O 1
ATOM 565 N N . ASP A 1 77 ? -13.643 6.511 -2.438 1.00 94.00 77 ASP A N 1
ATOM 566 C CA . ASP A 1 77 ? -13.508 7.589 -1.461 1.00 94.00 77 ASP A CA 1
ATOM 567 C C . ASP A 1 77 ? -12.049 7.697 -0.970 1.00 94.00 77 ASP A C 1
ATOM 569 O O . ASP A 1 77 ? -11.420 6.700 -0.601 1.00 94.00 77 ASP A O 1
ATOM 573 N N . GLU A 1 78 ? -11.495 8.912 -0.950 1.00 93.25 78 GLU A N 1
ATOM 574 C CA . GLU A 1 78 ? -10.108 9.157 -0.532 1.00 93.25 78 GLU A CA 1
ATOM 575 C C . GLU A 1 78 ? -9.848 8.776 0.932 1.00 93.25 78 GLU A C 1
ATOM 577 O O . GLU A 1 78 ? -8.724 8.414 1.284 1.00 93.25 78 GLU A O 1
ATOM 582 N N . ARG A 1 79 ? -10.873 8.800 1.793 1.00 92.31 79 ARG A N 1
ATOM 583 C CA . ARG A 1 79 ? -10.762 8.395 3.201 1.00 92.31 79 ARG A CA 1
ATOM 584 C C . ARG A 1 79 ? -10.418 6.914 3.323 1.00 92.31 79 ARG A C 1
ATOM 586 O O . ARG A 1 79 ? -9.625 6.554 4.190 1.00 92.31 79 ARG A O 1
ATOM 593 N N . TRP A 1 80 ? -10.942 6.073 2.428 1.00 95.62 80 TRP A N 1
ATOM 594 C CA . TRP A 1 80 ? -10.563 4.662 2.362 1.00 95.62 80 TRP A CA 1
ATOM 595 C C . TRP A 1 80 ? -9.096 4.507 1.958 1.00 95.62 80 TRP A C 1
ATOM 597 O O . TRP A 1 80 ? -8.347 3.813 2.641 1.00 95.62 80 TRP A O 1
ATOM 607 N N . LEU A 1 81 ? -8.655 5.226 0.918 1.00 95.81 81 LEU A N 1
ATOM 608 C CA . LEU A 1 81 ? -7.249 5.226 0.499 1.00 95.81 81 LEU A CA 1
ATOM 609 C C . LEU A 1 81 ? -6.320 5.689 1.632 1.00 95.81 81 LEU A C 1
ATOM 611 O O . LEU A 1 81 ? -5.268 5.096 1.839 1.00 95.81 81 LEU A O 1
ATOM 615 N N . ASN A 1 82 ? -6.701 6.718 2.391 1.00 92.81 82 ASN A N 1
ATOM 616 C CA . ASN A 1 82 ? -5.913 7.233 3.519 1.00 92.81 82 ASN A CA 1
ATOM 617 C C . ASN A 1 82 ? -5.801 6.245 4.691 1.00 92.81 82 ASN A C 1
ATOM 619 O O . ASN A 1 82 ? -4.931 6.401 5.549 1.00 92.81 82 ASN A O 1
ATOM 623 N N . GLY A 1 83 ? -6.650 5.219 4.713 1.00 94.00 83 GLY A N 1
ATOM 624 C CA . GLY A 1 83 ? -6.555 4.100 5.640 1.00 94.00 83 GLY A CA 1
ATOM 625 C C . GLY A 1 83 ? -5.620 2.983 5.188 1.00 94.00 83 GLY A C 1
ATOM 626 O O . GLY A 1 83 ? -5.424 2.036 5.945 1.00 94.00 83 GLY A O 1
ATOM 627 N N . LEU A 1 84 ? -5.036 3.064 3.990 1.00 96.31 84 LEU A N 1
ATOM 628 C CA . LEU A 1 84 ? -4.103 2.068 3.467 1.00 96.31 84 LEU A CA 1
ATOM 629 C C . LEU A 1 84 ? -2.646 2.514 3.670 1.00 96.31 84 LEU A C 1
ATOM 631 O O . LEU A 1 84 ? -2.332 3.696 3.497 1.00 96.31 84 LEU A O 1
ATOM 635 N N . PRO A 1 85 ? -1.727 1.582 3.974 1.00 95.56 85 PRO A N 1
ATOM 636 C CA . PRO A 1 85 ? -0.294 1.833 3.917 1.00 95.56 85 PRO A CA 1
ATOM 637 C C . PRO A 1 85 ? 0.137 2.428 2.569 1.00 95.56 85 PRO A C 1
ATOM 639 O O . PRO A 1 85 ? -0.229 1.935 1.500 1.00 95.56 85 PRO A O 1
ATOM 642 N N . GLN A 1 86 ? 0.939 3.489 2.622 1.00 95.19 86 GLN A N 1
ATOM 643 C CA . GLN A 1 86 ? 1.532 4.101 1.438 1.00 95.19 86 GLN A CA 1
ATOM 644 C C . GLN A 1 86 ? 2.732 3.263 0.977 1.00 95.19 86 GLN A C 1
ATOM 646 O O . GLN A 1 86 ? 3.728 3.161 1.691 1.00 95.19 86 GLN A O 1
ATOM 651 N N . GLY A 1 87 ? 2.633 2.682 -0.216 1.00 94.69 87 GLY A N 1
ATOM 652 C CA . GLY A 1 87 ? 3.756 2.081 -0.929 1.00 94.69 87 GLY A CA 1
ATOM 653 C C . GLY A 1 87 ? 4.547 3.121 -1.735 1.00 94.69 87 GLY A C 1
ATOM 654 O O . GLY A 1 87 ? 4.169 4.301 -1.768 1.00 94.69 87 GLY A O 1
ATOM 655 N N . PRO A 1 88 ? 5.636 2.705 -2.406 1.00 94.38 88 PRO A N 1
ATOM 656 C CA . PRO A 1 88 ? 6.307 3.558 -3.380 1.00 94.38 88 PRO A CA 1
ATOM 657 C C . PRO A 1 88 ? 5.346 3.941 -4.512 1.00 94.38 88 PRO A C 1
ATOM 659 O O . PRO A 1 88 ? 4.346 3.266 -4.767 1.00 94.38 88 PRO A O 1
ATOM 662 N N . ASP A 1 89 ? 5.665 5.014 -5.226 1.00 95.06 89 ASP A N 1
ATOM 663 C CA . ASP A 1 89 ? 4.964 5.333 -6.464 1.00 95.06 89 ASP A CA 1
ATOM 664 C C . ASP A 1 89 ? 5.183 4.197 -7.476 1.00 95.06 89 ASP A C 1
ATOM 666 O O . ASP A 1 89 ? 6.301 3.708 -7.657 1.00 95.06 89 ASP A O 1
ATOM 670 N N . PHE A 1 90 ? 4.115 3.792 -8.163 1.00 95.12 90 PHE A N 1
ATOM 671 C CA . PHE A 1 90 ? 4.190 2.869 -9.289 1.00 95.12 90 PHE A CA 1
ATOM 672 C C . PHE A 1 90 ? 4.712 3.647 -10.505 1.00 95.12 90 PHE A C 1
ATOM 674 O O . PHE A 1 90 ? 3.959 4.178 -11.329 1.00 95.12 90 PHE A O 1
ATOM 681 N N . ALA A 1 91 ? 6.033 3.812 -10.536 1.00 92.88 91 ALA A N 1
ATOM 682 C CA . ALA A 1 91 ? 6.752 4.673 -11.462 1.00 92.88 91 ALA A CA 1
ATOM 683 C C . ALA A 1 91 ? 8.119 4.080 -11.828 1.00 92.88 91 ALA A C 1
ATOM 685 O O . ALA A 1 91 ? 8.697 3.288 -11.081 1.00 92.88 91 ALA A O 1
ATOM 686 N N . ALA A 1 92 ? 8.643 4.483 -12.987 1.00 92.19 92 ALA A N 1
ATOM 687 C CA . ALA A 1 92 ? 9.986 4.103 -13.405 1.00 92.19 92 ALA A CA 1
ATOM 688 C C . ALA A 1 92 ? 11.029 4.609 -12.389 1.00 92.19 92 ALA A C 1
ATOM 690 O O . ALA A 1 92 ? 10.930 5.762 -11.955 1.00 92.19 92 ALA A O 1
ATOM 691 N N . PRO A 1 93 ? 12.034 3.794 -12.012 1.00 93.88 93 PRO A N 1
ATOM 692 C CA . PRO A 1 93 ? 13.116 4.256 -11.151 1.00 93.88 93 PRO A CA 1
ATOM 693 C C . PRO A 1 93 ? 13.888 5.398 -11.821 1.00 93.88 93 PRO A C 1
ATOM 695 O O . PRO A 1 93 ? 14.069 5.413 -13.040 1.00 93.88 93 PRO A O 1
ATOM 698 N N . ALA A 1 94 ? 14.377 6.350 -11.027 1.00 93.19 94 ALA A N 1
ATOM 699 C CA . ALA A 1 94 ? 15.201 7.427 -11.557 1.00 93.19 94 ALA A CA 1
ATOM 700 C C . ALA A 1 94 ? 16.567 6.892 -12.014 1.00 93.19 94 ALA A C 1
ATOM 702 O O . ALA A 1 94 ? 17.248 6.195 -11.261 1.00 93.19 94 ALA A O 1
ATOM 703 N N . ILE A 1 95 ? 16.984 7.257 -13.228 1.00 95.75 95 ILE A N 1
ATOM 704 C CA . ILE A 1 95 ? 18.263 6.834 -13.806 1.00 95.75 95 ILE A CA 1
ATOM 705 C C . ILE A 1 95 ? 19.265 7.998 -13.752 1.00 95.75 95 ILE A C 1
ATOM 707 O O . ILE A 1 95 ? 19.076 9.002 -14.445 1.00 95.75 95 ILE A O 1
ATOM 711 N N . PRO A 1 96 ? 20.353 7.890 -12.967 1.00 94.94 96 PRO A N 1
ATOM 712 C CA . PRO A 1 96 ? 21.421 8.883 -12.967 1.00 94.94 96 PRO A CA 1
ATOM 713 C C . PRO A 1 96 ? 22.054 9.038 -14.353 1.00 94.94 96 PRO A C 1
ATOM 715 O O . PRO A 1 96 ? 22.345 8.048 -15.020 1.00 94.94 96 PRO A O 1
ATOM 718 N N . GLN A 1 97 ? 22.304 10.287 -14.761 1.00 95.62 97 GLN A N 1
ATOM 719 C CA . GLN A 1 97 ? 22.982 10.624 -16.025 1.00 95.62 97 GLN A CA 1
ATOM 720 C C . GLN A 1 97 ? 22.326 9.989 -17.266 1.00 95.62 97 GLN A C 1
ATOM 722 O O . GLN A 1 97 ? 23.017 9.623 -18.218 1.00 95.62 97 GLN A O 1
ATOM 727 N N . GLN A 1 98 ? 20.994 9.859 -17.252 1.00 94.94 98 GLN A N 1
ATOM 728 C CA . GLN A 1 98 ? 20.209 9.228 -18.313 1.00 94.94 98 GLN A CA 1
ATOM 729 C C . GLN A 1 98 ? 20.640 9.685 -19.717 1.00 94.94 98 GLN A C 1
ATOM 731 O O . GLN A 1 98 ? 20.789 10.877 -19.986 1.00 94.94 98 GLN A O 1
ATOM 736 N N . GLY A 1 99 ? 20.847 8.717 -20.612 1.00 94.69 99 GLY A N 1
ATOM 737 C CA . GLY A 1 99 ? 21.251 8.949 -22.000 1.00 94.69 99 GLY A CA 1
ATOM 738 C C . GLY A 1 99 ? 22.756 9.142 -22.229 1.00 94.69 99 GLY A C 1
ATOM 739 O O . GLY A 1 99 ? 23.208 8.968 -23.361 1.00 94.69 99 GLY A O 1
ATOM 740 N N . GLN A 1 100 ? 23.557 9.443 -21.198 1.00 96.69 100 GLN A N 1
ATOM 741 C CA . GLN A 1 100 ? 25.017 9.530 -21.343 1.00 96.69 100 GLN A CA 1
ATOM 742 C C . GLN A 1 100 ? 25.633 8.142 -21.550 1.00 96.69 100 GLN A C 1
ATOM 744 O O . GLN A 1 100 ? 25.165 7.162 -20.976 1.00 96.69 100 GLN A O 1
ATOM 749 N N . GLN A 1 101 ? 26.675 8.057 -22.377 1.00 97.19 101 GLN A N 1
ATOM 750 C CA . GLN A 1 101 ? 27.325 6.799 -22.757 1.00 97.19 101 GLN A CA 1
ATOM 751 C C . GLN A 1 101 ? 28.316 6.331 -21.685 1.00 97.19 101 GLN A C 1
ATOM 753 O O . GLN A 1 101 ? 29.202 7.084 -21.285 1.00 97.19 101 GLN A O 1
ATOM 758 N N . PHE A 1 102 ? 28.217 5.064 -21.287 1.00 96.44 102 PHE A N 1
ATOM 759 C CA . PHE A 1 102 ? 29.128 4.412 -20.346 1.00 96.44 102 PHE A CA 1
ATOM 760 C C . PHE A 1 102 ? 29.555 3.038 -20.864 1.00 96.44 102 PHE A C 1
ATOM 762 O O . PHE A 1 102 ? 28.911 2.452 -21.733 1.00 96.44 102 PHE A O 1
ATOM 769 N N . ALA A 1 103 ? 30.653 2.503 -20.326 1.00 94.88 103 ALA A N 1
ATOM 770 C CA . ALA A 1 103 ? 31.092 1.146 -20.641 1.00 94.88 103 ALA A CA 1
ATOM 771 C C . ALA A 1 103 ? 30.111 0.118 -20.052 1.00 94.88 103 ALA A C 1
ATOM 773 O O . ALA A 1 103 ? 30.072 -0.065 -18.827 1.00 94.88 103 ALA A O 1
ATOM 774 N N . GLY A 1 104 ? 29.347 -0.524 -20.937 1.00 92.56 104 GLY A N 1
ATOM 775 C CA . GLY A 1 104 ? 28.368 -1.559 -20.636 1.00 92.56 104 GLY A CA 1
ATOM 776 C C . GLY A 1 104 ? 28.907 -2.982 -20.841 1.00 92.56 104 GLY A C 1
ATOM 777 O O . GLY A 1 104 ? 30.123 -3.203 -20.784 1.00 92.56 104 GLY A O 1
ATOM 778 N N . PRO A 1 105 ? 28.017 -3.966 -21.060 1.00 92.75 105 PRO A N 1
ATOM 779 C CA . PRO A 1 105 ? 28.390 -5.369 -21.228 1.00 92.75 105 PRO A CA 1
ATOM 780 C C . PRO A 1 105 ? 29.409 -5.568 -22.356 1.00 92.75 105 PRO A C 1
ATOM 782 O O . PRO A 1 105 ? 29.327 -4.926 -23.405 1.00 92.75 105 PRO A O 1
ATOM 785 N N . ASN A 1 106 ? 30.379 -6.462 -22.143 1.00 89.19 106 ASN A N 1
ATOM 786 C CA . ASN A 1 106 ? 31.465 -6.744 -23.095 1.00 89.19 106 ASN A CA 1
ATOM 787 C C . ASN A 1 106 ? 32.248 -5.486 -23.537 1.00 89.19 106 ASN A C 1
ATOM 789 O O . ASN A 1 106 ? 32.699 -5.409 -24.678 1.00 89.19 106 ASN A O 1
ATOM 793 N N . ASN A 1 107 ? 32.370 -4.480 -22.658 1.00 88.19 107 ASN A N 1
ATOM 794 C CA . ASN A 1 107 ? 32.986 -3.172 -22.934 1.00 88.19 107 ASN A CA 1
ATOM 795 C C . ASN A 1 107 ? 32.357 -2.402 -24.110 1.00 88.19 107 ASN A C 1
ATOM 797 O O . ASN A 1 107 ? 32.954 -1.457 -24.627 1.00 88.19 107 ASN A O 1
ATOM 801 N N . THR A 1 108 ? 31.141 -2.766 -24.518 1.00 91.94 108 THR A N 1
ATOM 802 C CA . THR A 1 108 ? 30.392 -2.018 -25.528 1.00 91.94 108 THR A CA 1
ATOM 803 C C . THR A 1 108 ? 29.744 -0.806 -24.870 1.00 91.94 108 THR A C 1
ATOM 805 O O . THR A 1 108 ? 29.156 -0.921 -23.793 1.00 91.94 108 THR A O 1
ATOM 808 N N . LEU A 1 109 ? 29.848 0.367 -25.500 1.00 94.88 109 LEU A N 1
ATOM 809 C CA . LEU A 1 109 ? 29.202 1.572 -24.985 1.00 94.88 109 LEU A CA 1
ATOM 810 C C . LEU A 1 109 ? 27.675 1.418 -24.992 1.00 94.88 109 LEU A C 1
ATOM 812 O O . LEU A 1 109 ? 27.073 0.970 -25.975 1.00 94.88 109 LEU A O 1
ATOM 816 N N . ALA A 1 110 ? 27.060 1.792 -23.876 1.00 96.12 110 ALA A N 1
ATOM 817 C CA . ALA A 1 110 ? 25.620 1.821 -23.706 1.00 96.12 110 ALA A CA 1
ATOM 818 C C . ALA A 1 110 ? 25.208 3.091 -22.948 1.00 96.12 110 ALA A C 1
ATOM 820 O O . ALA A 1 110 ? 25.893 3.490 -22.000 1.00 96.12 110 ALA A O 1
ATOM 821 N N . PRO A 1 111 ? 24.090 3.730 -23.330 1.00 96.94 111 PRO A N 1
ATOM 822 C CA . PRO A 1 111 ? 23.580 4.870 -22.591 1.00 96.94 111 PRO A CA 1
ATOM 823 C C . PRO A 1 111 ? 23.044 4.434 -21.222 1.00 96.94 111 PRO A C 1
ATOM 825 O O . PRO A 1 111 ? 22.413 3.380 -21.110 1.00 96.94 111 PRO A O 1
ATOM 828 N N . ALA A 1 112 ? 23.225 5.258 -20.188 1.00 96.81 112 ALA A N 1
ATOM 829 C CA . ALA A 1 112 ? 22.531 5.064 -18.918 1.00 96.81 112 ALA A CA 1
ATOM 830 C C . ALA A 1 112 ? 21.012 5.035 -19.155 1.00 96.81 112 ALA A C 1
ATOM 832 O O . ALA A 1 112 ? 20.457 5.915 -19.823 1.00 96.81 112 ALA A O 1
ATOM 833 N N . GLY A 1 113 ? 20.351 4.004 -18.630 1.00 96.69 113 GLY A N 1
ATOM 834 C CA . GLY A 1 113 ? 18.942 3.699 -18.891 1.00 96.69 113 GLY A CA 1
ATOM 835 C C . GLY A 1 113 ? 18.707 2.662 -19.994 1.00 96.69 113 GLY A C 1
ATOM 836 O O . GLY A 1 113 ? 17.563 2.277 -20.212 1.00 96.69 113 GLY A O 1
ATOM 837 N N . GLN A 1 114 ? 19.748 2.172 -20.680 1.00 97.56 114 GLN A N 1
ATOM 838 C CA . GLN A 1 114 ? 19.619 1.014 -21.571 1.00 97.56 114 GLN A CA 1
ATOM 839 C C . GLN A 1 114 ? 19.184 -0.214 -20.768 1.00 97.56 114 GLN A C 1
ATOM 841 O O . GLN A 1 114 ? 19.869 -0.619 -19.829 1.00 97.56 114 GLN A O 1
ATOM 846 N N . ILE A 1 115 ? 18.073 -0.822 -21.175 1.00 97.81 115 ILE A N 1
ATOM 847 C CA . ILE A 1 115 ? 17.585 -2.068 -20.588 1.00 97.81 115 ILE A CA 1
ATOM 848 C C . ILE A 1 115 ? 18.261 -3.239 -21.286 1.00 97.81 115 ILE A C 1
ATOM 850 O O . ILE A 1 115 ? 18.342 -3.285 -22.519 1.00 97.81 115 ILE A O 1
ATOM 854 N N . PHE A 1 116 ? 18.726 -4.185 -20.488 1.00 97.69 116 PHE A N 1
ATOM 855 C CA . PHE A 1 116 ? 19.232 -5.459 -20.947 1.00 97.69 116 PHE A CA 1
ATOM 856 C C . PHE A 1 116 ? 18.346 -6.583 -20.440 1.00 97.69 116 PHE A C 1
ATOM 858 O O . PHE A 1 116 ? 17.923 -6.579 -19.283 1.00 97.69 116 PHE A O 1
ATOM 865 N N . HIS A 1 117 ? 18.097 -7.541 -21.316 1.00 97.62 117 HIS A N 1
ATOM 866 C CA . HIS A 1 117 ? 17.310 -8.722 -21.028 1.00 97.62 117 HIS A CA 1
ATOM 867 C C . HIS A 1 117 ? 18.210 -9.954 -21.122 1.00 97.62 117 HIS A C 1
ATOM 869 O O . HIS A 1 117 ? 19.062 -10.060 -22.006 1.00 97.62 117 HIS A O 1
ATOM 875 N N . VAL A 1 118 ? 18.067 -10.847 -20.151 1.00 96.44 118 VAL A N 1
ATOM 876 C CA . VAL A 1 118 ? 18.670 -12.174 -20.159 1.00 96.44 118 VAL A CA 1
ATOM 877 C C . VAL A 1 118 ? 17.521 -13.160 -20.241 1.00 96.44 118 VAL A C 1
ATOM 879 O O . VAL A 1 118 ? 16.824 -13.365 -19.246 1.00 96.44 118 VAL A O 1
ATOM 882 N N . ALA A 1 119 ? 17.353 -13.774 -21.409 1.00 94.00 119 ALA A N 1
ATOM 883 C CA . ALA A 1 119 ? 16.331 -14.785 -21.626 1.00 94.00 119 ALA A CA 1
ATOM 884 C C . ALA A 1 119 ? 16.426 -15.940 -20.614 1.00 94.00 119 ALA A C 1
ATOM 886 O O . ALA A 1 119 ? 17.513 -16.325 -20.164 1.00 94.00 119 ALA A O 1
ATOM 887 N N . ALA A 1 120 ? 15.271 -16.518 -20.290 1.00 92.31 120 ALA A N 1
ATOM 888 C CA . ALA A 1 120 ? 15.184 -17.725 -19.482 1.00 92.31 120 ALA A CA 1
ATOM 889 C C . ALA A 1 120 ? 15.950 -18.887 -20.145 1.00 92.31 120 ALA A C 1
ATOM 891 O O . ALA A 1 120 ? 15.789 -19.166 -21.334 1.00 92.31 120 ALA A O 1
ATOM 892 N N . ILE A 1 121 ? 16.760 -19.602 -19.362 1.00 87.19 121 ILE A N 1
ATOM 893 C CA . ILE A 1 121 ? 17.443 -20.831 -19.791 1.00 87.19 121 ILE A CA 1
ATOM 894 C C . ILE A 1 121 ? 17.046 -21.940 -18.821 1.00 87.19 121 ILE A C 1
ATOM 896 O O . ILE A 1 121 ? 17.121 -21.724 -17.616 1.00 87.19 121 ILE A O 1
ATOM 900 N N . ALA A 1 122 ? 16.623 -23.097 -19.343 1.00 81.75 122 ALA A N 1
ATOM 901 C CA . ALA A 1 122 ? 16.301 -24.343 -18.629 1.00 81.75 122 ALA A CA 1
ATOM 902 C C . ALA A 1 122 ? 16.375 -24.273 -17.082 1.00 81.75 122 ALA A C 1
ATOM 904 O O . ALA A 1 122 ? 17.429 -24.491 -16.488 1.00 81.75 122 ALA A O 1
ATOM 905 N N . GLY A 1 123 ? 15.242 -23.975 -16.434 1.00 80.75 123 GLY A N 1
ATOM 906 C CA . GLY A 1 123 ? 15.122 -23.926 -14.968 1.00 80.75 123 GLY A CA 1
ATOM 907 C C . GLY A 1 123 ? 15.440 -22.573 -14.317 1.00 80.75 123 GLY A C 1
ATOM 908 O O . GLY A 1 123 ? 15.334 -22.454 -13.099 1.00 80.75 123 GLY A O 1
ATOM 909 N N . THR A 1 124 ? 15.792 -21.548 -15.096 1.00 85.31 124 THR A N 1
ATOM 910 C CA . THR A 1 124 ? 15.975 -20.166 -14.620 1.00 85.31 124 THR A CA 1
ATOM 911 C C . THR A 1 124 ? 14.889 -19.246 -15.168 1.00 85.31 124 THR A C 1
ATOM 913 O O . THR A 1 124 ? 14.376 -19.470 -16.263 1.00 85.31 124 THR A O 1
ATOM 916 N N . GLN A 1 125 ? 14.537 -18.213 -14.401 1.00 88.62 125 GLN A N 1
ATOM 917 C CA . GLN A 1 125 ? 13.666 -17.138 -14.874 1.00 88.62 125 GLN A CA 1
ATOM 918 C C . GLN A 1 125 ? 14.454 -16.151 -15.740 1.00 88.62 125 GLN A C 1
ATOM 920 O O . GLN A 1 125 ? 15.673 -16.001 -15.584 1.00 88.62 125 GLN A O 1
ATOM 925 N N . GLU A 1 126 ? 13.746 -15.476 -16.642 1.00 93.62 126 GLU A N 1
ATOM 926 C CA . GLU A 1 126 ? 14.297 -14.318 -17.334 1.00 93.62 126 GLU A CA 1
ATOM 927 C C . GLU A 1 126 ? 14.666 -13.211 -16.342 1.00 93.62 126 GLU A C 1
ATOM 929 O O . GLU A 1 126 ? 14.138 -13.137 -15.229 1.00 93.62 126 GLU A O 1
ATOM 934 N N . ARG A 1 127 ? 15.634 -12.373 -16.713 1.00 95.56 127 ARG A N 1
ATOM 935 C CA . ARG A 1 127 ? 16.143 -11.312 -15.839 1.00 95.56 127 ARG A CA 1
ATOM 936 C C . ARG A 1 127 ? 16.320 -10.016 -16.600 1.00 95.56 127 ARG A C 1
ATOM 938 O O . ARG A 1 127 ? 16.811 -10.007 -17.728 1.00 95.56 127 ARG A O 1
ATOM 945 N N . TYR A 1 128 ? 16.008 -8.922 -15.920 1.00 97.56 128 TYR A N 1
ATOM 946 C CA . TYR A 1 128 ? 16.138 -7.577 -16.450 1.00 97.56 128 TYR A CA 1
ATOM 947 C C . TYR A 1 128 ? 17.218 -6.804 -15.697 1.00 97.56 128 TYR A C 1
ATOM 949 O O . TYR A 1 128 ? 17.357 -6.883 -14.472 1.00 97.56 128 TYR A O 1
ATOM 957 N N . TYR A 1 129 ? 17.987 -6.036 -16.456 1.00 97.75 129 TYR A N 1
ATOM 958 C CA . TYR A 1 129 ? 19.029 -5.158 -15.950 1.00 97.75 129 TYR A CA 1
ATOM 959 C C . TYR A 1 129 ? 18.915 -3.791 -16.613 1.00 97.75 129 TYR A C 1
ATOM 961 O O . TYR A 1 129 ? 18.443 -3.675 -17.743 1.00 97.75 129 TYR A O 1
ATOM 969 N N . VAL A 1 130 ? 19.402 -2.753 -15.943 1.00 97.75 130 VAL A N 1
ATOM 970 C CA . VAL A 1 130 ? 19.531 -1.412 -16.520 1.00 97.75 130 VAL A CA 1
ATOM 971 C C . VAL A 1 130 ? 20.965 -0.912 -16.404 1.00 97.75 130 VAL A C 1
ATOM 973 O O . VAL A 1 130 ? 21.623 -1.104 -15.380 1.00 97.75 130 VAL A O 1
ATOM 976 N N . GLN A 1 131 ? 21.454 -0.272 -17.467 1.00 97.81 131 GLN A N 1
ATOM 977 C CA . GLN A 1 131 ? 22.746 0.405 -17.475 1.00 97.81 131 GLN A CA 1
ATOM 978 C C . GLN A 1 131 ? 22.717 1.618 -16.544 1.00 97.81 131 GLN A C 1
ATOM 980 O O . GLN A 1 131 ? 21.947 2.554 -16.764 1.00 97.81 131 GLN A O 1
ATOM 985 N N . LEU A 1 132 ? 23.618 1.636 -15.569 1.00 97.81 132 LEU A N 1
ATOM 986 C CA . LEU A 1 132 ? 23.968 2.792 -14.747 1.00 97.81 132 LEU A CA 1
ATOM 987 C C . LEU A 1 132 ? 25.393 3.270 -15.076 1.00 97.81 132 LEU A C 1
ATOM 989 O O . LEU A 1 132 ? 26.128 2.561 -15.770 1.00 97.81 132 LEU A O 1
ATOM 993 N N . PRO A 1 133 ? 25.821 4.451 -14.597 1.00 97.06 133 PRO A N 1
ATOM 994 C CA . PRO A 1 133 ? 27.168 4.959 -14.865 1.00 97.06 133 PRO A CA 1
ATOM 995 C C . PRO A 1 133 ? 28.303 4.003 -14.464 1.00 97.06 133 PRO A C 1
ATOM 997 O O . PRO A 1 133 ? 29.329 3.920 -15.142 1.00 97.06 133 PRO A O 1
ATOM 1000 N N . ASP A 1 134 ? 28.118 3.250 -13.377 1.00 95.62 134 ASP A N 1
ATOM 1001 C CA . ASP A 1 134 ? 29.128 2.367 -12.791 1.00 95.62 134 ASP A CA 1
ATOM 1002 C C . ASP A 1 134 ? 28.978 0.884 -13.178 1.00 95.62 134 ASP A C 1
ATOM 1004 O O . ASP A 1 134 ? 29.926 0.119 -12.995 1.00 95.62 134 ASP A O 1
ATOM 1008 N N . GLY A 1 135 ? 27.847 0.464 -13.753 1.00 96.69 135 GLY A N 1
ATOM 1009 C CA . GLY A 1 135 ? 27.602 -0.933 -14.124 1.00 96.69 135 GLY A CA 1
ATOM 1010 C C . GLY A 1 135 ? 26.129 -1.259 -14.360 1.00 96.69 135 GLY A C 1
ATOM 1011 O O . GLY A 1 135 ? 25.310 -0.367 -14.563 1.00 96.69 135 GLY A O 1
ATOM 1012 N N . LEU A 1 136 ? 25.782 -2.545 -14.331 1.00 97.69 136 LEU A N 1
ATOM 1013 C CA . LEU A 1 136 ? 24.407 -3.022 -14.469 1.00 97.69 136 LEU A CA 1
ATOM 1014 C C . LEU A 1 136 ? 23.725 -3.177 -13.114 1.00 97.69 136 LEU A C 1
ATOM 1016 O O . LEU A 1 136 ? 24.251 -3.841 -12.222 1.00 97.69 136 LEU A O 1
ATOM 1020 N N . SER A 1 137 ? 22.526 -2.622 -12.989 1.00 97.88 137 SER A N 1
ATOM 1021 C CA . SER A 1 137 ? 21.663 -2.829 -11.829 1.00 97.88 137 SER A CA 1
ATOM 1022 C C . SER A 1 137 ? 20.533 -3.788 -12.178 1.00 97.88 137 SER A C 1
ATOM 1024 O O . SER A 1 137 ? 19.928 -3.646 -13.241 1.00 97.88 137 SER A O 1
ATOM 1026 N N . SER A 1 138 ? 20.247 -4.763 -11.313 1.00 96.81 138 SER A N 1
ATOM 1027 C CA . SER A 1 138 ? 19.064 -5.617 -11.462 1.00 96.81 138 SER A CA 1
ATOM 1028 C C . SER A 1 138 ? 17.793 -4.805 -11.256 1.00 96.81 138 SER A C 1
ATOM 1030 O O . SER A 1 138 ? 17.745 -3.950 -10.372 1.00 96.81 138 SER A O 1
ATOM 1032 N N . ILE A 1 139 ? 16.762 -5.110 -12.034 1.00 97.62 139 ILE A N 1
ATOM 1033 C CA . ILE A 1 139 ? 15.428 -4.517 -11.925 1.00 97.62 139 ILE A CA 1
ATOM 1034 C C . ILE A 1 139 ? 14.369 -5.600 -12.129 1.00 97.62 139 ILE A C 1
ATOM 1036 O O . ILE A 1 139 ? 14.658 -6.647 -12.708 1.00 97.62 139 ILE A O 1
ATOM 1040 N N . SER A 1 140 ? 13.153 -5.360 -11.642 1.00 96.75 140 SER A N 1
ATOM 1041 C CA . SER A 1 140 ? 12.025 -6.248 -11.920 1.00 96.75 140 SER A CA 1
ATOM 1042 C C . SER A 1 140 ? 11.483 -6.050 -13.342 1.00 96.75 140 SER A C 1
ATOM 1044 O O . SER A 1 140 ? 11.783 -5.046 -14.000 1.00 96.75 140 SER A O 1
ATOM 1046 N N . GLU A 1 141 ? 10.658 -6.979 -13.826 1.00 95.44 141 GLU A N 1
ATOM 1047 C CA . GLU A 1 141 ? 9.967 -6.843 -15.114 1.00 95.44 141 GLU A CA 1
ATOM 1048 C C . GLU A 1 141 ? 9.047 -5.609 -15.115 1.00 95.44 141 GLU A C 1
ATOM 1050 O O . GLU A 1 141 ? 9.020 -4.841 -16.081 1.00 95.44 141 GLU A O 1
ATOM 1055 N N . THR A 1 142 ? 8.353 -5.350 -14.001 1.00 95.19 142 THR A N 1
ATOM 1056 C CA . THR A 1 142 ? 7.563 -4.124 -13.803 1.00 95.19 142 THR A CA 1
ATOM 1057 C C . THR A 1 142 ? 8.406 -2.873 -14.010 1.00 95.19 142 THR A C 1
ATOM 1059 O O . THR A 1 142 ? 8.020 -1.971 -14.754 1.00 95.19 142 THR A O 1
ATOM 1062 N N . GLN A 1 143 ? 9.579 -2.811 -13.379 1.00 96.19 143 GLN A N 1
ATOM 1063 C CA . GLN A 1 143 ? 10.476 -1.665 -13.503 1.00 96.19 143 GLN A CA 1
ATOM 1064 C C . GLN A 1 143 ? 11.023 -1.522 -14.928 1.00 96.19 143 GLN A C 1
ATOM 1066 O O . GLN A 1 143 ? 11.126 -0.398 -15.420 1.00 96.19 143 GLN A O 1
ATOM 1071 N N . ALA A 1 144 ? 11.318 -2.632 -15.613 1.00 96.00 144 ALA A N 1
ATOM 1072 C CA . ALA A 1 144 ? 11.737 -2.619 -17.012 1.00 96.00 144 ALA A CA 1
ATOM 1073 C C . ALA A 1 144 ? 10.638 -2.047 -17.922 1.00 96.00 144 ALA A C 1
ATOM 1075 O O . ALA A 1 144 ? 10.905 -1.135 -18.703 1.00 96.00 144 ALA A O 1
ATOM 1076 N N . ARG A 1 145 ? 9.387 -2.501 -17.774 1.00 93.88 145 ARG A N 1
ATOM 1077 C CA . ARG A 1 145 ? 8.242 -1.974 -18.538 1.00 93.88 145 ARG A CA 1
ATOM 1078 C C . ARG A 1 145 ? 7.971 -0.496 -18.237 1.00 93.88 145 ARG A C 1
ATOM 1080 O O . ARG A 1 145 ? 7.710 0.271 -19.158 1.00 93.88 145 ARG A O 1
ATOM 1087 N N . LEU A 1 146 ? 8.105 -0.072 -16.979 1.00 94.19 146 LEU A N 1
ATOM 1088 C CA . LEU A 1 146 ? 7.987 1.339 -16.590 1.00 94.19 146 LEU A CA 1
ATOM 1089 C C . LEU A 1 146 ? 9.074 2.213 -17.234 1.00 94.19 146 LEU A C 1
ATOM 1091 O O . LEU A 1 146 ? 8.788 3.317 -17.699 1.00 94.19 146 LEU A O 1
ATOM 1095 N N . LEU A 1 147 ? 10.315 1.724 -17.293 1.00 94.31 147 LEU A N 1
ATOM 1096 C CA . LEU A 1 147 ? 11.406 2.417 -17.980 1.00 94.31 147 LEU A CA 1
ATOM 1097 C C . LEU A 1 147 ? 11.174 2.484 -19.496 1.00 94.31 147 LEU A C 1
ATOM 1099 O O . LEU A 1 147 ? 11.454 3.521 -20.092 1.00 94.31 147 LEU A O 1
ATOM 1103 N N . LEU A 1 148 ? 10.622 1.431 -20.111 1.00 92.44 148 LEU A N 1
ATOM 1104 C CA . LEU A 1 148 ? 10.310 1.404 -21.547 1.00 92.44 148 LEU A CA 1
ATOM 1105 C C . LEU A 1 148 ? 9.224 2.400 -21.963 1.00 92.44 148 LEU A C 1
ATOM 1107 O O . LEU A 1 148 ? 9.263 2.895 -23.085 1.00 92.44 148 LEU A O 1
ATOM 1111 N N . ASP A 1 149 ? 8.299 2.741 -21.066 1.00 88.94 149 ASP A N 1
ATOM 1112 C CA . ASP A 1 149 ? 7.265 3.759 -21.316 1.00 88.94 149 ASP A CA 1
ATOM 1113 C C . ASP A 1 149 ? 7.773 5.205 -21.088 1.00 88.94 149 ASP A C 1
ATOM 1115 O O . ASP A 1 149 ? 7.036 6.190 -21.196 1.00 88.94 149 ASP A O 1
ATOM 1119 N N . THR A 1 150 ? 9.064 5.376 -20.776 1.00 87.38 150 THR A N 1
ATOM 1120 C CA . THR A 1 150 ? 9.680 6.698 -20.606 1.00 87.38 150 THR A CA 1
ATOM 1121 C C . THR A 1 150 ? 10.146 7.268 -21.958 1.00 87.38 150 THR A C 1
ATOM 1123 O O . THR A 1 150 ? 10.748 6.551 -22.756 1.00 87.38 150 THR A O 1
ATOM 1126 N N . PRO A 1 151 ? 9.934 8.571 -22.251 1.00 84.25 151 PRO A N 1
ATOM 1127 C CA . PRO A 1 151 ? 10.446 9.192 -23.473 1.00 84.25 151 PRO A CA 1
ATOM 1128 C C . PRO A 1 151 ? 11.960 9.017 -23.628 1.00 84.25 151 PRO A C 1
ATOM 1130 O O . PRO A 1 151 ? 12.714 9.254 -22.685 1.00 84.25 151 PRO A O 1
ATOM 1133 N N . GLY A 1 152 ? 12.403 8.630 -24.825 1.00 83.44 152 GLY A N 1
ATOM 1134 C CA . GLY A 1 152 ? 13.816 8.353 -25.093 1.00 83.44 152 GLY A CA 1
ATOM 1135 C C . GLY A 1 152 ? 14.301 6.995 -24.574 1.00 83.44 152 GLY A C 1
ATOM 1136 O O . GLY A 1 152 ? 15.509 6.760 -24.558 1.00 83.44 152 GLY A O 1
ATOM 1137 N N . ALA A 1 153 ? 13.392 6.105 -24.154 1.00 88.88 153 ALA A N 1
ATOM 1138 C CA . ALA A 1 153 ? 13.737 4.721 -23.862 1.00 88.88 153 ALA A CA 1
ATOM 1139 C C . ALA A 1 153 ? 14.327 4.034 -25.101 1.00 88.88 153 ALA A C 1
ATOM 1141 O O . ALA A 1 153 ? 13.810 4.144 -26.215 1.00 88.88 153 ALA A O 1
ATOM 1142 N N . ASN A 1 154 ? 15.425 3.314 -24.888 1.00 90.75 154 ASN A N 1
ATOM 1143 C CA . ASN A 1 154 ? 16.052 2.506 -25.924 1.00 90.75 154 ASN A CA 1
ATOM 1144 C C . ASN A 1 154 ? 15.367 1.141 -25.996 1.00 90.75 154 ASN A C 1
ATOM 1146 O O . ASN A 1 154 ? 14.915 0.613 -24.978 1.00 90.75 154 ASN A O 1
ATOM 1150 N N . THR A 1 155 ? 15.361 0.531 -27.180 1.00 92.31 155 THR A N 1
ATOM 1151 C CA . THR A 1 155 ? 14.927 -0.862 -27.335 1.00 92.31 155 THR A CA 1
ATOM 1152 C C . THR A 1 155 ? 15.760 -1.774 -26.427 1.00 92.31 155 THR A C 1
ATOM 1154 O O . THR A 1 155 ? 16.991 -1.617 -26.408 1.00 92.31 155 THR A O 1
ATOM 1157 N N . PRO A 1 156 ? 15.144 -2.726 -25.699 1.00 96.06 156 PRO A N 1
ATOM 1158 C CA . PRO A 1 156 ? 15.882 -3.715 -24.924 1.00 96.06 156 PRO A CA 1
ATOM 1159 C C . PRO A 1 156 ? 16.930 -4.435 -25.773 1.00 96.06 156 PRO A C 1
ATOM 1161 O O . PRO A 1 156 ? 16.714 -4.688 -26.960 1.00 96.06 156 PRO A O 1
ATOM 1164 N N . ARG A 1 157 ? 18.072 -4.759 -25.165 1.00 96.56 157 ARG A N 1
ATOM 1165 C CA . ARG A 1 157 ? 19.130 -5.555 -25.799 1.00 96.56 157 ARG A CA 1
ATOM 1166 C C . ARG A 1 157 ? 19.277 -6.885 -25.075 1.00 96.56 157 ARG A C 1
ATOM 1168 O O . ARG A 1 157 ? 19.430 -6.907 -23.857 1.00 96.56 157 ARG A O 1
ATOM 1175 N N . GLU A 1 158 ? 19.291 -7.970 -25.832 1.00 96.44 158 GLU A N 1
ATOM 1176 C CA . GLU A 1 158 ? 19.591 -9.301 -25.305 1.00 96.44 158 GLU A CA 1
ATOM 1177 C C . GLU A 1 158 ? 21.070 -9.415 -24.932 1.00 96.44 158 GLU A C 1
ATOM 1179 O O . GLU A 1 158 ? 21.948 -9.003 -25.698 1.00 96.44 158 GLU A O 1
ATOM 1184 N N . ILE A 1 159 ? 21.357 -9.995 -23.767 1.00 96.00 159 ILE A N 1
ATOM 1185 C CA . ILE A 1 159 ? 22.716 -10.316 -23.327 1.00 96.00 159 ILE A CA 1
ATOM 1186 C C . ILE A 1 159 ? 22.773 -11.704 -22.691 1.00 96.00 159 ILE A C 1
ATOM 1188 O O . ILE A 1 159 ? 21.785 -12.248 -22.204 1.00 96.00 159 ILE A O 1
ATOM 1192 N N . THR A 1 160 ? 23.970 -12.287 -22.662 1.00 94.19 160 THR A N 1
ATOM 1193 C CA . THR A 1 160 ? 24.199 -13.551 -21.960 1.00 94.19 160 THR A CA 1
ATOM 1194 C C . THR A 1 160 ? 24.249 -13.336 -20.442 1.00 94.19 160 THR A C 1
ATOM 1196 O O . THR A 1 160 ? 24.610 -12.250 -19.975 1.00 94.19 160 THR A O 1
ATOM 1199 N N . PRO A 1 161 ? 24.009 -14.387 -19.634 1.00 93.06 161 PRO A N 1
ATOM 1200 C CA . PRO A 1 161 ? 24.233 -14.328 -18.189 1.00 93.06 161 PRO A CA 1
ATOM 1201 C C . PRO A 1 161 ? 25.650 -13.869 -17.800 1.00 93.06 161 PRO A C 1
ATOM 1203 O O . PRO A 1 161 ? 25.813 -13.136 -16.827 1.00 93.06 161 PRO A O 1
ATOM 1206 N N . SER A 1 162 ? 26.673 -14.271 -18.565 1.00 92.25 162 SER A N 1
ATOM 1207 C CA . SER A 1 162 ? 28.066 -13.868 -18.331 1.00 92.25 162 SER A CA 1
ATOM 1208 C C . SER A 1 162 ? 28.298 -12.378 -18.590 1.00 92.25 162 SER A C 1
ATOM 1210 O O . SER A 1 162 ? 28.982 -11.723 -17.807 1.00 92.25 162 SER A O 1
ATOM 1212 N N . ALA A 1 163 ? 27.686 -11.825 -19.638 1.00 94.31 163 ALA A N 1
ATOM 1213 C CA . ALA A 1 163 ? 27.747 -10.401 -19.944 1.00 94.31 163 ALA A CA 1
ATOM 1214 C C . ALA A 1 163 ? 26.998 -9.559 -18.895 1.00 94.31 163 ALA A C 1
ATOM 1216 O O . ALA A 1 163 ? 27.448 -8.471 -18.547 1.00 94.31 163 ALA A O 1
ATOM 1217 N N . ALA A 1 164 ? 25.900 -10.075 -18.330 1.00 92.88 164 ALA A N 1
ATOM 1218 C CA . ALA A 1 164 ? 25.197 -9.410 -17.233 1.00 92.88 164 ALA A CA 1
ATOM 1219 C C . ALA A 1 164 ? 26.044 -9.346 -15.946 1.00 92.88 164 ALA A C 1
ATOM 1221 O O . ALA A 1 164 ? 26.019 -8.355 -15.218 1.00 92.88 164 ALA A O 1
ATOM 1222 N N . ALA A 1 165 ? 26.825 -10.395 -15.676 1.00 91.62 165 ALA A N 1
ATOM 1223 C CA . ALA A 1 165 ? 27.670 -10.494 -14.489 1.00 91.62 165 ALA A CA 1
ATOM 1224 C C . ALA A 1 165 ? 29.020 -9.764 -14.615 1.00 91.62 165 ALA A C 1
ATOM 1226 O O . ALA A 1 165 ? 29.725 -9.623 -13.617 1.00 91.62 165 ALA A O 1
ATOM 1227 N N . SER A 1 166 ? 29.405 -9.299 -15.810 1.00 90.75 166 SER A N 1
ATOM 1228 C CA . SER A 1 166 ? 30.757 -8.777 -16.048 1.00 90.75 166 SER A CA 1
ATOM 1229 C C . SER A 1 166 ? 31.045 -7.462 -15.323 1.00 90.75 166 SER A C 1
ATOM 1231 O O . SER A 1 166 ? 32.205 -7.135 -15.083 1.00 90.75 166 SER A O 1
ATOM 1233 N N . LYS A 1 167 ? 30.004 -6.675 -15.020 1.00 91.56 167 LYS A N 1
ATOM 1234 C CA . LYS A 1 167 ? 30.141 -5.351 -14.403 1.00 91.56 167 LYS A CA 1
ATOM 1235 C C . LYS A 1 167 ? 28.890 -4.967 -13.598 1.00 91.56 167 LYS A C 1
ATOM 1237 O O . LYS A 1 167 ? 28.103 -4.140 -14.062 1.00 91.56 167 LYS A O 1
ATOM 1242 N N . PRO A 1 168 ? 28.665 -5.564 -12.417 1.00 95.06 168 PRO A N 1
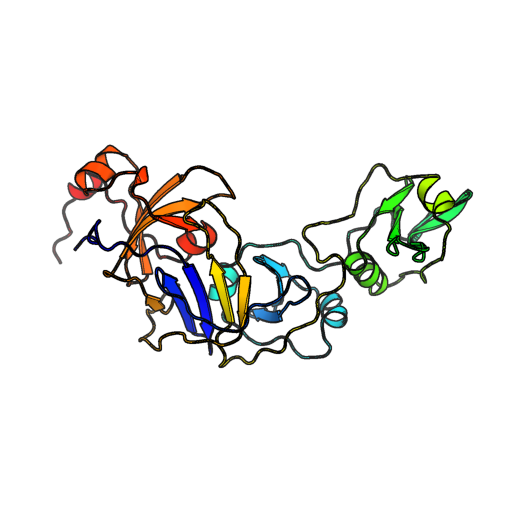ATOM 1243 C CA . PRO A 1 168 ? 27.546 -5.186 -11.563 1.00 95.06 168 PRO A CA 1
ATOM 1244 C C . PRO A 1 168 ? 27.726 -3.755 -11.039 1.00 95.06 168 PRO A C 1
ATOM 1246 O O . PRO A 1 168 ? 28.823 -3.359 -10.645 1.00 95.06 168 PRO A O 1
ATOM 1249 N N . SER A 1 169 ? 26.642 -2.983 -11.030 1.00 96.50 169 SER A N 1
ATOM 1250 C CA . SER A 1 169 ? 26.590 -1.684 -10.360 1.00 96.50 169 SER A CA 1
ATOM 1251 C C . SER A 1 169 ? 26.643 -1.877 -8.845 1.00 96.50 169 SER A C 1
ATOM 1253 O O . SER A 1 169 ? 26.144 -2.868 -8.306 1.00 96.50 169 SER A O 1
ATOM 1255 N N . ARG A 1 170 ? 27.207 -0.897 -8.136 1.00 95.50 170 ARG A N 1
ATOM 1256 C CA . ARG A 1 170 ? 27.112 -0.815 -6.670 1.00 95.50 170 ARG A CA 1
ATOM 1257 C C . ARG A 1 170 ? 25.728 -0.353 -6.213 1.00 95.50 170 ARG A C 1
ATOM 1259 O O . ARG A 1 170 ? 25.378 -0.534 -5.051 1.00 95.50 170 ARG A O 1
ATOM 1266 N N . THR A 1 171 ? 24.955 0.245 -7.116 1.00 95.56 171 THR A N 1
ATOM 1267 C CA . THR A 1 171 ? 23.591 0.709 -6.865 1.00 95.56 171 THR A CA 1
ATOM 1268 C C . THR A 1 171 ? 22.608 -0.375 -7.285 1.00 95.56 171 THR A C 1
ATOM 1270 O O . THR A 1 171 ? 22.574 -0.771 -8.450 1.00 95.56 171 THR A O 1
AT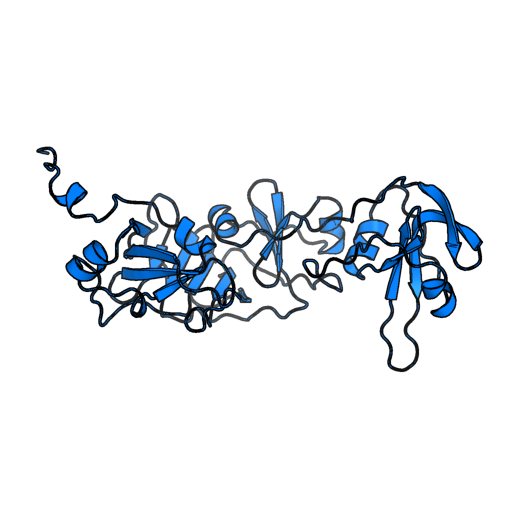OM 1273 N N . ASN A 1 172 ? 21.774 -0.839 -6.354 1.00 93.62 172 ASN A N 1
ATOM 1274 C CA . ASN A 1 172 ? 20.672 -1.746 -6.660 1.00 93.62 172 ASN A CA 1
ATOM 1275 C C . ASN A 1 172 ? 19.369 -0.954 -6.815 1.00 93.62 172 ASN A C 1
ATOM 1277 O O . ASN A 1 172 ? 18.919 -0.323 -5.861 1.00 93.62 172 ASN A O 1
ATOM 1281 N N . LEU A 1 173 ? 18.780 -0.989 -8.008 1.00 96.06 173 LEU A N 1
ATOM 1282 C CA . LEU A 1 173 ? 17.496 -0.362 -8.301 1.00 96.06 173 LEU A CA 1
ATOM 1283 C C . LEU A 1 173 ? 16.313 -1.321 -8.142 1.00 96.06 173 LEU A C 1
ATOM 1285 O O . LEU A 1 173 ? 15.176 -0.858 -8.197 1.00 96.06 173 LEU A O 1
ATOM 1289 N N . HIS A 1 174 ? 16.544 -2.621 -7.929 1.00 95.88 174 HIS A N 1
ATOM 1290 C CA . HIS A 1 174 ? 15.475 -3.598 -7.713 1.00 95.88 174 HIS A CA 1
ATOM 1291 C C . HIS A 1 174 ? 14.666 -3.242 -6.463 1.00 95.88 174 HIS A C 1
ATOM 1293 O O . HIS A 1 174 ? 15.208 -3.158 -5.357 1.00 95.88 174 HIS A O 1
ATOM 1299 N N . SER A 1 175 ? 13.362 -3.029 -6.643 1.00 93.12 175 SER A N 1
ATOM 1300 C CA . SER A 1 175 ? 12.444 -2.696 -5.555 1.00 93.12 175 SER A CA 1
ATOM 1301 C C . SER A 1 175 ? 11.484 -3.847 -5.296 1.00 93.12 175 SER A C 1
ATOM 1303 O O . SER A 1 175 ? 10.553 -4.064 -6.062 1.00 93.12 175 SER A O 1
ATOM 1305 N N . ARG A 1 176 ? 11.645 -4.512 -4.148 1.00 91.62 176 ARG A N 1
ATOM 1306 C CA . ARG A 1 176 ? 10.709 -5.545 -3.657 1.00 91.62 176 ARG A CA 1
ATOM 1307 C C . ARG A 1 176 ? 9.350 -4.988 -3.226 1.00 91.62 176 ARG A C 1
ATOM 1309 O O . ARG A 1 176 ? 8.438 -5.750 -2.930 1.00 91.62 176 ARG A O 1
ATOM 1316 N N . ALA A 1 177 ? 9.243 -3.665 -3.114 1.00 91.38 177 ALA A N 1
ATOM 1317 C CA . ALA A 1 177 ? 7.997 -2.982 -2.793 1.00 91.38 177 ALA A CA 1
ATOM 1318 C C . ALA A 1 177 ? 7.153 -2.691 -4.044 1.00 91.38 177 ALA A C 1
ATOM 1320 O O . ALA A 1 177 ? 6.024 -2.237 -3.905 1.00 91.38 177 ALA A O 1
ATOM 1321 N N . LEU A 1 178 ? 7.690 -2.935 -5.246 1.00 93.19 178 LEU A N 1
ATOM 1322 C CA . LEU A 1 178 ? 6.927 -2.978 -6.490 1.00 93.19 178 LEU A CA 1
ATOM 1323 C C . LEU A 1 178 ? 6.680 -4.445 -6.888 1.00 93.19 178 LEU A C 1
ATOM 1325 O O . LEU A 1 178 ? 7.486 -5.306 -6.532 1.00 93.19 178 LEU A O 1
ATOM 1329 N N . PRO A 1 179 ? 5.611 -4.739 -7.646 1.00 93.44 179 PRO A N 1
ATOM 1330 C CA . PRO A 1 179 ? 5.389 -6.067 -8.215 1.00 93.44 179 PRO A CA 1
ATOM 1331 C C . PRO A 1 179 ? 6.580 -6.532 -9.067 1.00 93.44 179 PRO A C 1
ATOM 1333 O O . PRO A 1 179 ? 7.164 -5.731 -9.804 1.00 93.44 179 PRO A O 1
ATOM 1336 N N . GLU A 1 180 ? 6.938 -7.818 -9.005 1.00 93.81 180 GLU A N 1
ATOM 1337 C CA . GLU A 1 180 ? 8.022 -8.358 -9.843 1.00 93.81 180 GLU A CA 1
ATOM 1338 C C . GLU A 1 180 ? 7.650 -8.286 -11.334 1.00 93.81 180 GLU A C 1
ATOM 1340 O O . GLU A 1 180 ? 8.401 -7.728 -12.134 1.00 93.81 180 GLU A O 1
ATOM 1345 N N . SER A 1 181 ? 6.437 -8.725 -11.668 1.00 93.00 181 SER A N 1
ATOM 1346 C CA . SER A 1 181 ? 5.780 -8.551 -12.970 1.00 93.00 181 SER A CA 1
ATOM 1347 C C . SER A 1 181 ? 4.592 -7.600 -12.825 1.00 93.00 181 SER A C 1
ATOM 1349 O O . SER A 1 181 ? 4.028 -7.529 -11.726 1.00 93.00 181 SER A O 1
ATOM 1351 N N . PRO A 1 182 ? 4.191 -6.849 -13.873 1.00 91.38 182 PRO A N 1
ATOM 1352 C CA . PRO A 1 182 ? 3.032 -5.974 -13.760 1.00 91.38 182 PRO A CA 1
ATOM 1353 C C . PRO A 1 182 ? 1.811 -6.778 -13.331 1.00 91.38 182 PRO A C 1
ATOM 1355 O O . PRO A 1 182 ? 1.566 -7.835 -13.913 1.00 91.38 182 PRO A O 1
ATOM 1358 N N . PRO A 1 183 ? 1.061 -6.298 -12.332 1.00 93.00 183 PRO A N 1
ATOM 1359 C CA . PRO A 1 183 ? -0.055 -7.054 -11.814 1.00 93.00 183 PRO A CA 1
ATOM 1360 C C . PRO A 1 183 ? -1.194 -7.087 -12.830 1.00 93.00 183 PRO A C 1
ATOM 1362 O O . PRO A 1 183 ? -1.470 -6.096 -13.513 1.00 93.00 183 PRO A O 1
ATOM 1365 N N . ASP A 1 184 ? -1.908 -8.203 -12.852 1.00 93.12 184 ASP A N 1
ATOM 1366 C CA . ASP A 1 184 ? -3.187 -8.319 -13.524 1.00 93.12 184 ASP A CA 1
ATOM 1367 C C . ASP A 1 184 ? -4.197 -7.400 -12.834 1.00 93.12 184 ASP A C 1
ATOM 1369 O O . ASP A 1 184 ? -4.502 -7.530 -11.640 1.00 93.12 184 ASP A O 1
ATOM 1373 N N . THR A 1 185 ? -4.744 -6.452 -13.594 1.00 93.44 185 THR A N 1
ATOM 1374 C CA . THR A 1 185 ? -5.761 -5.544 -13.065 1.00 93.44 185 THR A CA 1
ATOM 1375 C C . THR A 1 185 ? -7.088 -6.285 -12.930 1.00 93.44 185 THR A C 1
ATOM 1377 O O . THR A 1 185 ? -7.787 -6.559 -13.908 1.00 93.44 185 THR A O 1
ATOM 1380 N N . ALA A 1 186 ? -7.464 -6.594 -11.694 1.00 94.62 186 ALA A N 1
ATOM 1381 C CA . ALA A 1 186 ? -8.750 -7.175 -11.372 1.00 94.62 186 ALA A CA 1
ATOM 1382 C C . ALA A 1 186 ? -9.870 -6.154 -11.615 1.00 94.62 186 ALA A C 1
ATOM 1384 O O . ALA A 1 186 ? -9.820 -5.010 -11.155 1.00 94.62 186 ALA A O 1
ATOM 1385 N N . ARG A 1 187 ? -10.922 -6.595 -12.312 1.00 92.31 187 ARG A N 1
ATOM 1386 C CA . ARG A 1 187 ? -12.130 -5.790 -12.511 1.00 92.31 187 ARG A CA 1
ATOM 1387 C C . ARG A 1 187 ? -12.843 -5.567 -11.183 1.00 92.31 187 ARG A C 1
ATOM 1389 O O . ARG A 1 187 ? -13.045 -6.506 -10.412 1.00 92.31 187 ARG A O 1
ATOM 1396 N N . TYR A 1 188 ? -13.249 -4.326 -10.964 1.00 93.81 188 TYR A N 1
ATOM 1397 C CA . TYR A 1 188 ? -13.951 -3.868 -9.776 1.00 93.81 188 TYR A CA 1
ATOM 1398 C C . TYR A 1 188 ? -15.059 -2.898 -10.189 1.00 93.81 188 TYR A C 1
ATOM 1400 O O . TYR A 1 188 ? -14.890 -2.104 -11.111 1.00 93.81 188 TYR A O 1
ATOM 1408 N N . GLU A 1 189 ? -16.191 -2.955 -9.495 1.00 93.81 189 GLU A N 1
ATOM 1409 C CA . GLU A 1 189 ? -17.322 -2.054 -9.707 1.00 93.81 189 GLU A CA 1
ATOM 1410 C C . GLU A 1 189 ? -17.604 -1.281 -8.415 1.00 93.81 189 GLU A C 1
ATOM 1412 O O . GLU A 1 189 ? -17.622 -1.901 -7.352 1.00 93.81 189 GLU A O 1
ATOM 1417 N N . PRO A 1 190 ? -17.919 0.029 -8.464 1.00 92.06 190 PRO A N 1
ATOM 1418 C CA . PRO A 1 190 ? -18.072 0.852 -7.260 1.00 92.06 190 PRO A CA 1
ATOM 1419 C C . PRO A 1 190 ? -19.081 0.336 -6.224 1.00 92.06 190 PRO A C 1
ATOM 1421 O O . PRO A 1 190 ? -18.961 0.652 -5.045 1.00 92.06 190 PRO A O 1
ATOM 1424 N N . GLN A 1 191 ? -20.105 -0.410 -6.651 1.00 92.25 191 GLN A N 1
ATOM 1425 C CA . GLN A 1 191 ? -21.150 -0.943 -5.765 1.00 92.25 191 GLN A CA 1
ATOM 1426 C C . GLN A 1 191 ? -20.780 -2.284 -5.119 1.00 92.25 191 GLN A C 1
ATOM 1428 O O . GLN A 1 191 ? -21.474 -2.745 -4.209 1.00 92.25 191 GLN A O 1
ATOM 1433 N N . GLN A 1 192 ? -19.684 -2.907 -5.549 1.00 94.88 192 GLN A N 1
ATOM 1434 C CA . GLN A 1 192 ? -19.112 -4.059 -4.867 1.00 94.88 192 GLN A CA 1
ATOM 1435 C C . GLN A 1 192 ? -18.238 -3.552 -3.711 1.00 94.88 192 GLN A C 1
ATOM 1437 O O . GLN A 1 192 ? -17.578 -2.529 -3.856 1.00 94.88 192 GLN A O 1
ATOM 1442 N N . PRO A 1 193 ? -18.214 -4.215 -2.545 1.00 95.94 193 PRO A N 1
ATOM 1443 C CA . PRO A 1 193 ? -17.220 -3.887 -1.535 1.00 95.94 193 PRO A CA 1
ATOM 1444 C C . PRO A 1 193 ? -15.799 -4.165 -2.037 1.00 95.94 193 PRO A C 1
ATOM 1446 O O . PRO A 1 193 ? -15.530 -5.244 -2.563 1.00 95.94 193 PRO A O 1
ATOM 1449 N N . LEU A 1 194 ? -14.891 -3.216 -1.828 1.00 97.50 194 LEU A N 1
ATOM 1450 C CA . LEU A 1 194 ? -13.446 -3.423 -1.906 1.00 97.50 194 LEU A CA 1
ATOM 1451 C C . LEU A 1 194 ? -12.867 -3.251 -0.504 1.00 97.50 194 LEU A C 1
ATOM 1453 O O . LEU A 1 194 ? -12.942 -2.163 0.069 1.00 97.50 194 LEU A O 1
ATOM 1457 N N . CYS A 1 195 ? -12.327 -4.325 0.069 1.00 97.50 195 CYS A N 1
ATOM 1458 C CA . CYS A 1 195 ? -11.893 -4.349 1.465 1.00 97.50 195 CYS A CA 1
ATOM 1459 C C . CYS A 1 195 ? -10.411 -4.688 1.599 1.00 97.50 195 CYS A C 1
ATOM 1461 O O . CYS A 1 195 ? -9.958 -5.655 1.003 1.00 97.50 195 CYS A O 1
ATOM 1463 N N . ALA A 1 196 ? -9.676 -3.962 2.442 1.00 97.56 196 ALA A N 1
ATOM 1464 C CA . ALA A 1 196 ? -8.392 -4.407 2.979 1.00 97.56 196 ALA A CA 1
ATOM 1465 C C . ALA A 1 196 ? -8.643 -5.212 4.261 1.00 97.56 196 ALA A C 1
ATOM 1467 O O . ALA A 1 196 ? -9.152 -4.663 5.241 1.00 97.56 196 ALA A O 1
ATOM 1468 N N . VAL A 1 197 ? -8.316 -6.507 4.251 1.00 97.25 197 VAL A N 1
ATOM 1469 C CA . VAL A 1 197 ? -8.631 -7.436 5.345 1.00 97.25 197 VAL A CA 1
ATOM 1470 C C . VAL A 1 197 ? -7.362 -7.890 6.060 1.00 97.25 197 VAL A C 1
ATOM 1472 O O . VAL A 1 197 ? -6.536 -8.600 5.487 1.00 97.25 197 VAL A O 1
ATOM 1475 N N . TYR A 1 198 ? -7.247 -7.533 7.336 1.00 96.88 198 TYR A N 1
ATOM 1476 C CA . TYR A 1 198 ? -6.179 -7.936 8.245 1.00 96.88 198 TYR A CA 1
ATOM 1477 C C . TYR A 1 198 ? -6.650 -9.117 9.096 1.00 96.88 198 TYR A C 1
ATOM 1479 O O . TYR A 1 198 ? -7.409 -8.960 10.056 1.00 96.88 198 TYR A O 1
ATOM 1487 N N . GLN A 1 199 ? -6.203 -10.318 8.737 1.00 95.06 199 GLN A N 1
ATOM 1488 C CA . GLN A 1 199 ? -6.652 -11.564 9.371 1.00 95.06 199 GLN A CA 1
ATOM 1489 C C . GLN A 1 199 ? -5.898 -11.892 10.666 1.00 95.06 199 GLN A C 1
ATOM 1491 O O . GLN A 1 199 ? -6.444 -12.527 11.563 1.00 95.06 199 GLN A O 1
ATOM 1496 N N . GLN A 1 200 ? -4.625 -11.499 10.759 1.00 94.75 200 GLN A N 1
ATOM 1497 C CA . GLN A 1 200 ? -3.689 -12.051 11.745 1.00 94.75 200 GLN A CA 1
ATOM 1498 C C . GLN A 1 200 ? -3.085 -10.998 12.682 1.00 94.75 200 GLN A C 1
ATOM 1500 O O . GLN A 1 200 ? -1.990 -11.195 13.206 1.00 94.75 200 GLN A O 1
ATOM 1505 N N . THR A 1 201 ? -3.799 -9.904 12.961 1.00 95.50 201 THR A N 1
ATOM 1506 C CA . THR A 1 201 ? -3.292 -8.869 13.883 1.00 95.50 201 THR A CA 1
ATOM 1507 C C . THR A 1 201 ? -3.080 -9.414 15.297 1.00 95.50 201 THR A C 1
ATOM 1509 O O . THR A 1 201 ? -2.125 -9.027 15.957 1.00 95.50 201 THR A O 1
ATOM 1512 N N . GLY A 1 202 ? -3.871 -10.406 15.726 1.00 93.56 202 GLY A N 1
ATOM 1513 C CA . GLY A 1 202 ? -3.649 -11.148 16.978 1.00 93.56 202 GLY A CA 1
ATOM 1514 C C . GLY A 1 202 ? -2.310 -11.901 17.049 1.00 93.56 202 GLY A C 1
ATOM 1515 O O . GLY A 1 202 ? -1.848 -12.217 18.137 1.00 93.56 202 GLY A O 1
ATOM 1516 N N . LYS A 1 203 ? -1.664 -12.160 15.903 1.00 94.88 203 LYS A N 1
ATOM 1517 C CA . LYS A 1 203 ? -0.298 -12.705 15.797 1.00 94.88 203 LYS A CA 1
ATOM 1518 C C . LYS A 1 203 ? 0.744 -11.614 15.517 1.00 94.88 203 LYS A C 1
ATOM 1520 O O . LYS A 1 203 ? 1.827 -11.913 15.026 1.00 94.88 203 LYS A O 1
ATOM 1525 N N . LEU A 1 204 ? 0.396 -10.352 15.776 1.00 94.88 204 LEU A N 1
ATOM 1526 C CA . LEU A 1 204 ? 1.210 -9.168 15.497 1.00 94.88 204 LEU A CA 1
ATOM 1527 C C . LEU A 1 204 ? 1.582 -9.010 14.009 1.00 94.88 204 LEU A C 1
ATOM 1529 O O . LEU A 1 204 ? 2.596 -8.395 13.687 1.00 94.88 204 LEU A O 1
ATOM 1533 N N . SER A 1 205 ? 0.776 -9.554 13.088 1.00 94.81 205 SER A N 1
ATOM 1534 C CA . SER A 1 205 ? 0.935 -9.307 11.649 1.00 94.81 205 SER A CA 1
ATOM 1535 C C . SER A 1 205 ? 0.234 -8.008 11.244 1.00 94.81 205 SER A C 1
ATOM 1537 O O . SER A 1 205 ? -0.878 -7.712 11.688 1.00 94.81 205 SER A O 1
ATOM 1539 N N . THR A 1 206 ? 0.885 -7.249 10.367 1.00 93.50 206 THR A N 1
ATOM 1540 C CA . THR A 1 206 ? 0.336 -6.056 9.704 1.00 93.50 206 THR A CA 1
ATOM 1541 C C . THR A 1 206 ? -0.047 -6.333 8.249 1.00 93.50 206 THR A C 1
ATOM 1543 O O . THR A 1 206 ? -0.292 -5.400 7.482 1.00 93.50 206 THR A O 1
ATOM 1546 N N . ASP A 1 207 ? -0.082 -7.603 7.849 1.00 92.69 207 ASP A N 1
ATOM 1547 C CA . ASP A 1 207 ? -0.420 -7.985 6.486 1.00 92.69 207 ASP A CA 1
ATOM 1548 C C . ASP A 1 207 ? -1.927 -7.887 6.274 1.00 92.69 207 ASP A C 1
ATOM 1550 O O . ASP A 1 207 ? -2.737 -8.347 7.088 1.00 92.69 207 ASP A O 1
ATOM 1554 N N . ALA A 1 208 ? -2.293 -7.298 5.141 1.00 94.94 208 ALA A N 1
ATOM 1555 C CA . ALA A 1 208 ? -3.655 -7.273 4.651 1.00 94.94 208 ALA A CA 1
ATOM 1556 C C . ALA A 1 208 ? -3.723 -7.911 3.272 1.00 94.94 208 ALA A C 1
ATOM 1558 O O . ALA A 1 208 ? -2.760 -7.890 2.505 1.00 94.94 208 ALA A O 1
ATOM 1559 N N . ARG A 1 209 ? -4.895 -8.451 2.959 1.00 96.00 209 ARG A N 1
ATOM 1560 C CA . ARG A 1 209 ? -5.251 -8.869 1.607 1.00 96.00 209 ARG A CA 1
ATOM 1561 C C . ARG A 1 209 ? -6.469 -8.091 1.156 1.00 96.00 209 ARG A C 1
ATOM 1563 O O . ARG A 1 209 ? -7.437 -7.975 1.910 1.00 96.00 209 ARG A O 1
ATOM 1570 N N . PHE A 1 210 ? -6.417 -7.571 -0.065 1.00 97.44 210 PHE A N 1
ATOM 1571 C CA . PHE A 1 210 ? -7.591 -6.975 -0.682 1.00 97.44 210 PHE A CA 1
ATOM 1572 C C . PHE A 1 210 ? -8.598 -8.059 -1.076 1.00 97.44 210 PHE A C 1
ATOM 1574 O O . PHE A 1 210 ? -8.216 -9.113 -1.588 1.00 97.44 210 PHE A O 1
ATOM 1581 N N . THR A 1 211 ? -9.882 -7.798 -0.850 1.00 97.44 211 THR A N 1
ATOM 1582 C CA . THR A 1 211 ? -10.990 -8.631 -1.324 1.00 97.44 211 THR A CA 1
ATOM 1583 C C . THR A 1 211 ? -11.970 -7.794 -2.141 1.00 97.44 211 THR A C 1
ATOM 1585 O O . THR A 1 211 ? -12.210 -6.628 -1.826 1.00 97.44 211 THR A O 1
ATOM 1588 N N . ILE A 1 212 ? -12.533 -8.395 -3.194 1.00 97.19 212 ILE A N 1
ATOM 1589 C CA . ILE A 1 212 ? -13.611 -7.813 -4.005 1.00 97.19 212 ILE A CA 1
ATOM 1590 C C . ILE A 1 212 ? -14.909 -8.576 -3.729 1.00 97.19 212 ILE A C 1
ATOM 1592 O O . ILE A 1 212 ? -14.935 -9.811 -3.740 1.00 97.19 212 ILE A O 1
ATOM 1596 N N . GLY A 1 213 ? -15.998 -7.846 -3.504 1.00 95.62 213 GLY A N 1
ATOM 1597 C CA . GLY A 1 213 ? -17.300 -8.405 -3.156 1.00 95.62 213 GLY A CA 1
ATOM 1598 C C . GLY A 1 213 ? -17.442 -8.678 -1.655 1.00 95.62 213 GLY A C 1
ATOM 1599 O O . GLY A 1 213 ? -16.764 -8.085 -0.823 1.00 95.62 213 GLY A O 1
ATOM 1600 N N . GLY A 1 214 ? -18.338 -9.598 -1.296 1.00 93.12 214 GLY A N 1
ATOM 1601 C CA . GLY A 1 214 ? -18.648 -9.908 0.102 1.00 93.12 214 GLY A CA 1
ATOM 1602 C C . GLY A 1 214 ? -19.782 -9.053 0.666 1.00 93.12 214 GLY A C 1
ATOM 1603 O O . GLY A 1 214 ? -20.574 -8.468 -0.073 1.00 93.12 214 GLY A O 1
ATOM 1604 N N . THR A 1 215 ? -19.902 -9.023 1.992 1.00 90.25 215 THR A N 1
ATOM 1605 C CA . THR A 1 215 ? -21.023 -8.390 2.691 1.00 90.25 215 THR A CA 1
ATOM 1606 C C . THR A 1 215 ? -20.526 -7.356 3.688 1.00 90.25 215 THR A C 1
ATOM 1608 O O . THR A 1 215 ? -19.973 -7.681 4.738 1.00 90.25 215 THR A O 1
ATOM 1611 N N . VAL A 1 216 ? -20.803 -6.094 3.368 1.00 87.31 216 VAL A N 1
ATOM 1612 C CA . VAL A 1 216 ? -20.609 -4.950 4.258 1.00 87.31 216 VAL A CA 1
ATOM 1613 C C . VAL A 1 216 ? -21.991 -4.471 4.711 1.00 87.31 216 VAL A C 1
ATOM 1615 O O . VAL A 1 216 ? -22.856 -4.242 3.859 1.00 87.31 216 VAL A O 1
ATOM 1618 N N . PRO A 1 217 ? -22.247 -4.365 6.027 1.00 75.75 217 PRO A N 1
ATOM 1619 C CA . PRO A 1 217 ? -23.508 -3.846 6.545 1.00 75.75 217 PRO A CA 1
ATOM 1620 C C . PRO A 1 217 ? -23.844 -2.469 5.965 1.00 75.75 217 PRO A C 1
ATOM 1622 O O . PRO A 1 217 ? -22.965 -1.664 5.681 1.00 75.75 217 PRO A O 1
ATOM 1625 N N . SER A 1 218 ? -25.133 -2.189 5.800 1.00 64.94 218 SER A N 1
ATOM 1626 C CA . SER A 1 218 ? -25.614 -0.878 5.354 1.00 64.94 218 SER A CA 1
ATOM 1627 C C . SER A 1 218 ? -26.162 -0.139 6.576 1.00 64.94 218 SER A C 1
ATOM 1629 O O . SER A 1 218 ? -27.351 -0.228 6.858 1.00 64.94 218 SER A O 1
ATOM 1631 N N . THR A 1 219 ? -25.299 0.495 7.369 1.00 61.22 219 THR A N 1
ATOM 1632 C CA . THR A 1 219 ? -25.710 1.325 8.516 1.00 61.22 219 THR A CA 1
ATOM 1633 C C . THR A 1 219 ? -25.637 2.816 8.172 1.00 61.22 219 THR A C 1
ATOM 1635 O O . THR A 1 219 ? -24.993 3.216 7.202 1.00 61.22 219 THR A O 1
ATOM 1638 N N . SER A 1 220 ? -26.335 3.662 8.929 1.00 54.75 220 SER A N 1
ATOM 1639 C CA . SER A 1 220 ? -26.327 5.111 8.697 1.00 54.75 220 SER A CA 1
ATOM 1640 C C . SER A 1 220 ? -24.923 5.692 8.890 1.00 54.75 220 SER A C 1
ATOM 1642 O O . SER A 1 220 ? -24.271 5.391 9.888 1.00 54.75 220 SER A O 1
ATOM 1644 N N . ALA A 1 221 ? -24.479 6.512 7.935 1.00 57.06 221 ALA A N 1
ATOM 1645 C CA . ALA A 1 221 ? -23.164 7.145 7.944 1.00 57.06 221 ALA A CA 1
ATOM 1646 C C . ALA A 1 221 ? -23.003 8.124 9.125 1.00 57.06 221 ALA A C 1
ATOM 1648 O O . ALA A 1 221 ? -23.896 8.936 9.383 1.00 57.06 221 ALA A O 1
ATOM 1649 N N . THR A 1 222 ? -21.867 8.089 9.819 1.00 54.44 222 THR A N 1
ATOM 1650 C CA . THR A 1 222 ? -21.430 9.151 10.733 1.00 54.44 222 THR A CA 1
ATOM 1651 C C . THR A 1 222 ? -20.680 10.229 9.944 1.00 54.44 222 THR A C 1
ATOM 1653 O O . THR A 1 222 ? -20.040 9.973 8.930 1.00 54.44 222 THR A O 1
ATOM 1656 N N . SER A 1 223 ? -20.808 11.489 10.359 1.00 50.84 223 SER A N 1
ATOM 1657 C CA . SER A 1 223 ? -20.538 12.629 9.475 1.00 50.84 223 SER A CA 1
ATOM 1658 C C . SER A 1 223 ? -19.063 13.021 9.308 1.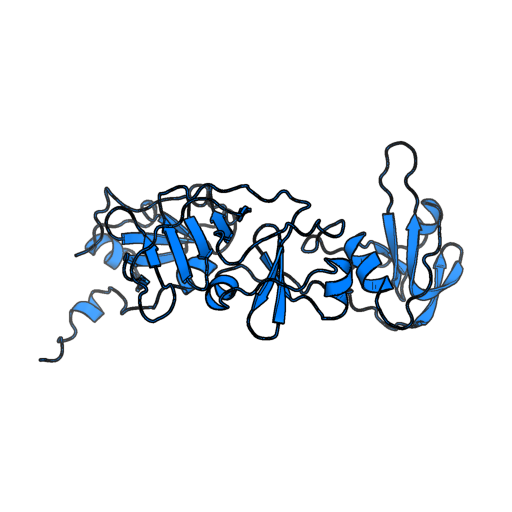00 50.84 223 SER A C 1
ATOM 1660 O O . SER A 1 223 ? -18.807 13.998 8.608 1.00 50.84 223 SER A O 1
ATOM 1662 N N . GLN A 1 224 ? -18.093 12.343 9.945 1.00 56.03 224 GLN A N 1
ATOM 1663 C CA . GLN A 1 224 ? -16.657 12.651 9.801 1.00 56.03 224 GLN A CA 1
ATOM 1664 C C . GLN A 1 224 ? -15.751 11.431 10.035 1.00 56.03 224 GLN A C 1
ATOM 1666 O O . GLN A 1 224 ? -15.806 10.812 11.094 1.00 56.03 224 GLN A O 1
ATOM 1671 N N . GLY A 1 225 ? -14.845 11.162 9.086 1.00 70.38 225 GLY A N 1
ATOM 1672 C CA . GLY A 1 225 ? -13.895 10.045 9.144 1.00 70.38 225 GLY A CA 1
ATOM 1673 C C . GLY A 1 225 ? -14.465 8.786 8.497 1.00 70.38 225 GLY A C 1
ATOM 1674 O O . GLY A 1 225 ? -14.817 8.810 7.319 1.00 70.38 225 GLY A O 1
ATOM 1675 N N . LEU A 1 226 ? -14.542 7.696 9.256 1.00 81.06 226 LEU A N 1
ATOM 1676 C CA . LEU A 1 226 ? -15.251 6.478 8.857 1.00 81.06 226 LEU A CA 1
ATOM 1677 C C . LEU A 1 226 ? -16.753 6.755 8.846 1.00 81.06 226 LEU A C 1
ATOM 1679 O O . LEU A 1 226 ? -17.256 7.300 9.820 1.00 81.06 226 LEU A O 1
ATOM 1683 N N . ASP A 1 227 ? -17.464 6.351 7.794 1.00 84.31 227 ASP A N 1
ATOM 1684 C CA . ASP A 1 227 ? -18.926 6.465 7.762 1.00 84.31 227 ASP A CA 1
ATOM 1685 C C . ASP A 1 227 ? -19.567 5.418 8.677 1.00 84.31 227 ASP A C 1
ATOM 1687 O O . ASP A 1 227 ? -20.623 5.640 9.259 1.00 84.31 227 ASP A O 1
ATOM 1691 N N . GLN A 1 228 ? -18.944 4.247 8.799 1.00 87.56 228 GLN A N 1
ATOM 1692 C CA . GLN A 1 228 ? -19.473 3.155 9.603 1.00 87.56 228 GLN A CA 1
ATOM 1693 C C . GLN A 1 228 ? -18.354 2.477 10.375 1.00 87.56 228 GLN A C 1
ATOM 1695 O O . GLN A 1 228 ? -17.337 2.079 9.806 1.00 87.56 228 GLN A O 1
ATOM 1700 N N . VAL A 1 229 ? -18.580 2.265 11.667 1.00 90.38 229 VAL A N 1
ATOM 1701 C CA . VAL A 1 229 ? -17.728 1.411 12.485 1.00 90.38 229 VAL A CA 1
ATOM 1702 C C . VAL A 1 229 ? -18.591 0.317 13.086 1.00 90.38 229 VAL A C 1
ATOM 1704 O O . VAL A 1 229 ? -19.571 0.587 13.772 1.00 90.38 229 VAL A O 1
ATOM 1707 N N . LEU A 1 230 ? -18.239 -0.935 12.808 1.00 89.62 230 LEU A N 1
ATOM 1708 C CA . LEU A 1 230 ? -18.926 -2.086 13.371 1.00 89.62 230 LEU A CA 1
ATOM 1709 C C . LEU A 1 230 ? -17.972 -2.861 14.272 1.00 89.62 230 LEU A C 1
ATOM 1711 O O . LEU A 1 230 ? -17.080 -3.562 13.791 1.00 89.62 230 LEU A O 1
ATOM 1715 N N . LEU A 1 231 ? -18.223 -2.770 15.575 1.00 88.38 231 LEU A N 1
ATOM 1716 C CA . LEU A 1 231 ? -17.511 -3.508 16.611 1.00 88.38 231 LEU A CA 1
ATOM 1717 C C . LEU A 1 231 ? -18.531 -4.303 17.431 1.00 88.38 231 LEU A C 1
ATOM 1719 O O . LEU A 1 231 ? -19.427 -3.701 18.030 1.00 88.38 231 LEU A O 1
ATOM 1723 N N . PRO A 1 232 ? -18.427 -5.641 17.488 1.00 82.88 232 PRO A N 1
ATOM 1724 C CA . PRO A 1 232 ? -19.123 -6.418 18.504 1.00 82.88 232 PRO A CA 1
ATOM 1725 C C . PRO A 1 232 ? -18.899 -5.807 19.896 1.00 82.88 232 PRO A C 1
ATOM 1727 O O . PRO A 1 232 ? -17.798 -5.364 20.205 1.00 82.88 232 PRO A O 1
ATOM 1730 N N . GLY A 1 233 ? -19.953 -5.726 20.712 1.00 80.31 233 GLY A N 1
ATOM 1731 C CA . GLY A 1 233 ? -19.866 -5.141 22.058 1.00 80.31 233 GLY A CA 1
ATOM 1732 C C . GLY A 1 233 ? -19.794 -3.606 22.115 1.00 80.31 233 GLY A C 1
ATOM 1733 O O . GLY A 1 233 ? -19.720 -3.062 23.214 1.00 80.31 233 GLY A O 1
ATOM 1734 N N . GLY A 1 234 ? -19.851 -2.905 20.974 1.00 81.19 234 GLY A N 1
ATOM 1735 C CA . GLY A 1 234 ? -19.892 -1.435 20.896 1.00 81.19 234 GLY A CA 1
ATOM 1736 C C . GLY A 1 234 ? -18.528 -0.740 21.012 1.00 81.19 234 GLY A C 1
ATOM 1737 O O . GLY A 1 234 ? -18.442 0.486 20.948 1.00 81.19 234 GLY A O 1
ATOM 1738 N N . GLY A 1 235 ? -17.440 -1.499 21.160 1.00 87.69 235 GLY A N 1
ATOM 1739 C CA . GLY A 1 235 ? -16.092 -0.946 21.227 1.00 87.69 235 GLY A CA 1
ATOM 1740 C C . GLY A 1 235 ? -15.009 -1.978 21.527 1.00 87.69 235 GLY A C 1
ATOM 1741 O O . GLY A 1 235 ? -15.284 -3.166 21.686 1.00 87.69 235 GLY A O 1
ATOM 1742 N N . THR A 1 236 ? -13.760 -1.526 21.590 1.00 93.12 236 THR A N 1
ATOM 1743 C CA . THR A 1 236 ? -12.617 -2.368 21.961 1.00 93.12 236 THR A CA 1
ATOM 1744 C C . THR A 1 236 ? -11.534 -1.559 22.674 1.00 93.12 236 THR A C 1
ATOM 1746 O O . THR A 1 236 ? -11.420 -0.351 22.463 1.00 93.12 236 THR A O 1
ATOM 1749 N N . PHE A 1 237 ? -10.726 -2.214 23.504 1.00 95.25 237 PHE A N 1
ATOM 1750 C CA . PHE A 1 237 ? -9.477 -1.657 24.008 1.00 95.25 237 PHE A CA 1
ATOM 1751 C C . PHE A 1 237 ? -8.353 -2.130 23.106 1.00 95.25 237 PHE A C 1
ATOM 1753 O O . PHE A 1 237 ? -8.096 -3.328 23.006 1.00 95.25 237 PHE A O 1
ATOM 1760 N N . ALA A 1 238 ? -7.727 -1.191 22.409 1.00 95.88 238 ALA A N 1
ATOM 1761 C CA . ALA A 1 238 ? -6.790 -1.491 21.348 1.00 95.88 238 ALA A CA 1
ATOM 1762 C C . ALA A 1 238 ? -5.373 -1.041 21.693 1.00 95.88 238 ALA A C 1
ATOM 1764 O O . ALA A 1 238 ? -5.163 -0.005 22.327 1.00 95.88 238 ALA A O 1
ATOM 1765 N N . GLY A 1 239 ? -4.408 -1.822 21.218 1.00 96.31 239 GLY A N 1
ATOM 1766 C CA . GLY A 1 239 ? -2.995 -1.474 21.197 1.00 96.31 239 GLY A CA 1
ATOM 1767 C C . GLY A 1 239 ? -2.515 -1.382 19.754 1.00 96.31 239 GLY A C 1
ATOM 1768 O O . GLY A 1 239 ? -2.904 -2.182 18.899 1.00 96.31 239 GLY A O 1
ATOM 1769 N N . THR A 1 240 ? -1.683 -0.389 19.470 1.00 96.00 240 THR A N 1
ATOM 1770 C CA . THR A 1 240 ? -1.250 -0.091 18.106 1.00 96.00 240 THR A CA 1
ATOM 1771 C C . THR A 1 240 ? -0.129 -1.027 17.666 1.00 96.00 240 THR A C 1
ATOM 1773 O O . THR A 1 240 ? 0.888 -1.161 18.346 1.00 96.00 240 THR A O 1
ATOM 1776 N N . LEU A 1 241 ? -0.295 -1.627 16.487 1.00 95.19 241 LEU A N 1
ATOM 1777 C CA . LEU A 1 241 ? 0.761 -2.295 15.732 1.00 95.19 241 LEU A CA 1
ATOM 1778 C C . LEU A 1 241 ? 1.437 -1.282 14.804 1.00 95.19 241 LEU A C 1
ATOM 1780 O O . LEU A 1 241 ? 0.860 -0.873 13.793 1.00 95.19 241 LEU A O 1
ATOM 1784 N N . SER A 1 242 ? 2.670 -0.902 15.138 1.00 90.19 242 SER A N 1
ATOM 1785 C CA . SER A 1 242 ? 3.501 -0.016 14.306 1.00 90.19 242 SER A CA 1
ATOM 1786 C C . SER A 1 242 ? 4.260 -0.764 13.202 1.00 90.19 242 SER A C 1
ATOM 1788 O O . SER A 1 242 ? 4.756 -0.147 12.265 1.00 90.19 242 SER A O 1
ATOM 1790 N N . GLY A 1 243 ? 4.360 -2.092 13.306 1.00 90.06 243 GLY A N 1
ATOM 1791 C CA . GLY A 1 243 ? 5.029 -2.954 12.337 1.00 90.06 243 GLY A CA 1
ATOM 1792 C C . GLY A 1 243 ? 4.894 -4.437 12.699 1.00 90.06 243 GLY A C 1
ATOM 1793 O O . GLY A 1 243 ? 4.435 -4.759 13.799 1.00 90.06 243 GLY A O 1
ATOM 1794 N N . PRO A 1 244 ? 5.284 -5.347 11.793 1.00 90.25 244 PRO A N 1
ATOM 1795 C CA . PRO A 1 244 ? 5.136 -6.784 11.996 1.00 90.25 244 PRO A CA 1
ATOM 1796 C C . PRO A 1 244 ? 6.010 -7.281 13.156 1.00 90.25 244 PRO A C 1
ATOM 1798 O O . PRO A 1 244 ? 7.186 -6.932 13.257 1.00 90.25 244 PRO A O 1
ATOM 1801 N N . GLY A 1 245 ? 5.428 -8.098 14.038 1.00 92.75 245 GLY A N 1
ATOM 1802 C CA . GLY A 1 245 ? 6.111 -8.714 15.184 1.00 92.75 245 GLY A CA 1
ATOM 1803 C C . GLY A 1 245 ? 6.514 -7.748 16.304 1.00 92.75 245 GLY A C 1
ATOM 1804 O O . GLY A 1 245 ? 7.118 -8.176 17.285 1.00 92.75 245 GLY A O 1
ATOM 1805 N N . GLN A 1 246 ? 6.198 -6.458 16.176 1.00 92.69 246 GLN A N 1
ATOM 1806 C CA . GLN A 1 246 ? 6.515 -5.453 17.186 1.00 92.69 246 GLN A CA 1
ATOM 1807 C C . GLN A 1 246 ? 5.522 -5.521 18.356 1.00 92.69 246 GLN A C 1
ATOM 1809 O O . GLN A 1 246 ? 4.341 -5.814 18.140 1.00 92.69 246 GLN A O 1
ATOM 1814 N N . PRO A 1 247 ? 5.965 -5.224 19.593 1.00 93.06 247 PRO A N 1
ATOM 1815 C CA . PRO A 1 247 ? 5.061 -5.117 20.728 1.00 93.06 247 PRO A CA 1
ATOM 1816 C C . PRO A 1 247 ? 4.054 -3.984 20.511 1.00 93.06 247 PRO A C 1
ATOM 1818 O O . PRO A 1 247 ? 4.345 -2.999 19.825 1.00 93.06 247 PRO A O 1
ATOM 1821 N N . LEU A 1 248 ? 2.881 -4.115 21.133 1.00 95.06 248 LEU A N 1
ATOM 1822 C CA . LEU A 1 248 ? 1.857 -3.077 21.087 1.00 95.06 248 LEU A CA 1
ATOM 1823 C C . LEU A 1 248 ? 2.362 -1.801 21.757 1.00 95.06 248 LEU A C 1
ATOM 1825 O O . LEU A 1 248 ? 2.962 -1.831 22.832 1.00 95.06 248 LEU A O 1
ATOM 1829 N N . GLN A 1 249 ? 2.083 -0.675 21.116 1.00 91.31 249 GLN A N 1
ATOM 1830 C CA . GLN A 1 249 ? 2.387 0.662 21.616 1.00 91.31 249 GLN A CA 1
ATOM 1831 C C . GLN A 1 249 ? 1.120 1.502 21.553 1.00 91.31 249 GLN A C 1
ATOM 1833 O O . GLN A 1 249 ? 0.231 1.173 20.780 1.00 91.31 249 GLN A O 1
ATOM 1838 N N . THR A 1 250 ? 1.043 2.589 22.321 1.00 92.88 250 THR A N 1
ATOM 1839 C CA . THR A 1 250 ? -0.088 3.534 22.316 1.00 92.88 250 THR A CA 1
ATOM 1840 C C . THR A 1 250 ? -1.458 2.859 22.448 1.00 92.88 250 THR A C 1
ATOM 1842 O O . THR A 1 250 ? -2.022 2.321 21.493 1.00 92.88 250 THR A O 1
ATOM 1845 N N . PHE A 1 251 ? -2.031 2.934 23.642 1.00 96.50 251 PHE A N 1
ATOM 1846 C CA . PHE A 1 251 ? -3.292 2.273 23.949 1.00 96.50 251 PHE A CA 1
ATOM 1847 C C . PHE A 1 251 ? -4.462 3.248 23.853 1.00 96.50 251 PHE A C 1
ATOM 1849 O O . PHE A 1 251 ? -4.334 4.428 24.191 1.00 96.50 251 PHE A O 1
ATOM 1856 N N . ALA A 1 252 ? -5.608 2.766 23.378 1.00 96.44 252 ALA A N 1
ATOM 1857 C CA . ALA A 1 252 ? -6.813 3.576 23.266 1.00 96.44 252 ALA A CA 1
ATOM 1858 C C . ALA A 1 252 ? -8.086 2.739 23.406 1.00 96.44 252 ALA A C 1
ATOM 1860 O O . ALA A 1 252 ? -8.141 1.588 22.975 1.00 96.44 252 ALA A O 1
ATOM 1861 N N . LEU A 1 253 ? -9.138 3.354 23.947 1.00 95.06 253 LEU A N 1
ATOM 1862 C CA . LEU A 1 253 ? -10.495 2.830 23.823 1.00 95.06 253 LEU A CA 1
ATOM 1863 C C . LEU A 1 253 ? -11.124 3.312 22.528 1.00 95.06 253 LEU A C 1
ATOM 1865 O O . LEU A 1 253 ? -11.175 4.510 22.263 1.00 95.06 253 LEU A O 1
ATOM 1869 N N . ILE A 1 254 ? -11.618 2.368 21.742 1.00 93.75 254 ILE A N 1
ATOM 1870 C CA . ILE A 1 254 ? -12.266 2.598 20.459 1.00 93.75 254 ILE A CA 1
ATOM 1871 C C . ILE A 1 254 ? -13.757 2.311 20.607 1.00 93.75 254 ILE A C 1
ATOM 1873 O O . ILE A 1 254 ? -14.129 1.307 21.215 1.00 93.75 254 ILE A O 1
ATOM 1877 N N . THR A 1 255 ? -14.606 3.157 20.029 1.00 90.44 255 THR A N 1
ATOM 1878 C CA . THR A 1 255 ? -16.064 2.972 20.025 1.00 90.44 255 THR A CA 1
ATOM 1879 C C . THR A 1 255 ? -16.607 2.711 18.622 1.00 90.44 255 THR A C 1
ATOM 1881 O O . THR A 1 255 ? -16.004 3.081 17.612 1.00 90.44 255 THR A O 1
ATOM 1884 N N . ASP A 1 256 ? -17.791 2.108 18.555 1.00 86.69 256 ASP A N 1
ATOM 1885 C CA . ASP A 1 256 ? -18.588 1.935 17.331 1.00 86.69 256 ASP A CA 1
ATOM 1886 C C . ASP A 1 256 ? -19.094 3.259 16.717 1.00 86.69 256 ASP A C 1
ATOM 1888 O O . ASP A 1 256 ? -19.618 3.282 15.607 1.00 86.69 256 ASP A O 1
ATOM 1892 N N . GLN A 1 257 ? -18.871 4.385 17.398 1.00 86.88 257 GLN A N 1
ATOM 1893 C CA . GLN A 1 257 ? -19.120 5.734 16.885 1.00 86.88 257 GLN A CA 1
ATOM 1894 C C . GLN A 1 257 ? -17.932 6.306 16.097 1.00 86.88 257 GLN A C 1
ATOM 1896 O O . GLN A 1 257 ? -17.982 7.457 15.663 1.00 86.88 257 GLN A O 1
ATOM 1901 N N . GLY A 1 258 ? -16.845 5.545 15.932 1.00 89.44 258 GLY A N 1
ATOM 1902 C CA . GLY A 1 258 ? -15.653 6.013 15.221 1.00 89.44 258 GLY A CA 1
ATOM 1903 C C . GLY A 1 258 ? -14.775 6.967 16.034 1.00 89.44 258 GLY A C 1
ATOM 1904 O O . GLY A 1 258 ? -14.009 7.741 15.458 1.00 89.44 258 GLY A O 1
ATOM 1905 N N . LEU A 1 259 ? -14.850 6.895 17.367 1.00 91.81 259 LEU A N 1
ATOM 1906 C CA . LEU A 1 259 ? -14.000 7.659 18.279 1.00 91.81 259 LEU A CA 1
ATOM 1907 C C . LEU A 1 259 ? -12.909 6.769 18.874 1.00 91.81 259 LEU A C 1
ATOM 1909 O O . LEU A 1 259 ? -13.159 5.610 19.204 1.00 91.81 259 LEU A O 1
ATOM 1913 N N . ARG A 1 260 ? -11.713 7.336 19.055 1.00 94.50 260 ARG A N 1
ATOM 1914 C CA . ARG A 1 260 ? -10.639 6.743 19.860 1.00 94.50 260 ARG A CA 1
ATOM 1915 C C . ARG A 1 260 ? -10.270 7.664 21.013 1.00 94.50 260 ARG A C 1
ATOM 1917 O O . ARG A 1 260 ? -10.066 8.857 20.814 1.00 94.50 260 ARG A O 1
ATOM 1924 N N . TYR A 1 261 ? -10.139 7.104 22.204 1.00 95.62 261 TYR A N 1
ATOM 1925 C CA . TYR A 1 261 ? -9.786 7.824 23.420 1.00 95.62 261 TYR A CA 1
AT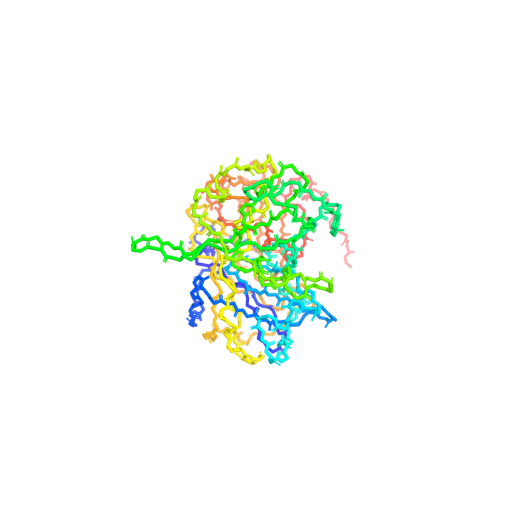OM 1926 C C . TYR A 1 261 ? -8.444 7.302 23.939 1.00 95.62 261 TYR A C 1
ATOM 1928 O O . TYR A 1 261 ? -8.383 6.148 24.374 1.00 95.62 261 TYR A O 1
ATOM 1936 N N . PRO A 1 262 ? -7.361 8.097 23.866 1.00 96.75 262 PRO A N 1
ATOM 1937 C CA . PRO A 1 262 ? -6.040 7.666 24.314 1.00 96.75 262 PRO A CA 1
ATOM 1938 C C . PRO A 1 262 ? -6.021 7.295 25.802 1.00 96.75 262 PRO A C 1
ATOM 1940 O O . PRO A 1 262 ? -6.574 8.020 26.628 1.00 96.75 262 PRO A O 1
ATOM 1943 N N . VAL A 1 263 ? -5.339 6.204 26.147 1.00 96.25 263 VAL A N 1
ATOM 1944 C CA . VAL A 1 263 ? -5.083 5.764 27.527 1.00 96.25 263 VAL A CA 1
ATOM 1945 C C . VAL A 1 263 ? -3.562 5.707 27.719 1.00 96.25 263 VAL A C 1
ATOM 1947 O O . VAL A 1 263 ? -2.927 4.718 27.352 1.00 96.25 263 VAL A O 1
ATOM 1950 N N . PRO A 1 264 ? -2.938 6.798 28.196 1.00 93.12 264 PRO A N 1
ATOM 1951 C CA . PRO A 1 264 ? -1.495 6.992 28.062 1.00 93.12 264 PRO A CA 1
ATOM 1952 C C . PRO A 1 264 ? -0.655 6.210 29.077 1.00 93.12 264 PRO A C 1
ATOM 1954 O O . PRO A 1 264 ? 0.527 5.985 28.823 1.00 93.12 264 PRO A O 1
ATOM 1957 N N . THR A 1 265 ? -1.223 5.813 30.220 1.00 93.31 265 THR A N 1
ATOM 1958 C CA . THR A 1 265 ? -0.475 5.160 31.305 1.00 93.31 265 THR A CA 1
ATOM 1959 C C . THR A 1 265 ? -1.085 3.817 31.696 1.00 93.31 265 THR A C 1
ATOM 1961 O O . THR A 1 265 ? -2.287 3.602 31.562 1.00 93.31 265 THR A O 1
ATOM 1964 N N . THR A 1 266 ? -0.257 2.904 32.210 1.00 92.81 266 THR A N 1
ATOM 1965 C CA . THR A 1 266 ? -0.697 1.605 32.752 1.00 92.81 266 THR A CA 1
ATOM 1966 C C . THR A 1 266 ? -1.591 1.747 33.978 1.00 92.81 266 THR A C 1
ATOM 1968 O O . THR A 1 266 ? -2.500 0.945 34.158 1.00 92.81 266 THR A O 1
ATOM 1971 N N . ASP A 1 267 ? -1.381 2.786 34.786 1.00 93.69 267 ASP A N 1
ATOM 1972 C CA . ASP A 1 267 ? -2.241 3.111 35.926 1.00 93.69 267 ASP A CA 1
ATOM 1973 C C . ASP A 1 267 ? -3.649 3.540 35.471 1.00 93.69 267 ASP A C 1
ATOM 1975 O O . ASP A 1 267 ? -4.647 3.042 35.992 1.00 93.69 267 ASP A O 1
ATOM 1979 N N . ASP A 1 268 ? -3.752 4.385 34.436 1.00 94.38 268 ASP A N 1
ATOM 1980 C CA . ASP A 1 268 ? -5.049 4.743 33.849 1.00 94.38 268 ASP A CA 1
ATOM 1981 C C . ASP A 1 268 ? -5.732 3.518 33.207 1.00 94.38 268 ASP A C 1
ATOM 1983 O O . ASP A 1 268 ? -6.938 3.342 33.371 1.00 94.38 268 ASP A O 1
ATOM 1987 N N . MET A 1 269 ? -4.982 2.624 32.543 1.00 93.75 269 MET A N 1
ATOM 1988 C CA . MET A 1 269 ? -5.529 1.357 32.023 1.00 93.75 269 MET A CA 1
ATOM 1989 C C . MET A 1 269 ? -6.131 0.501 33.143 1.00 93.75 269 MET A C 1
ATOM 1991 O O . MET A 1 269 ? -7.285 0.082 33.037 1.00 93.75 269 MET A O 1
ATOM 1995 N N . ALA A 1 270 ? -5.383 0.292 34.231 1.00 92.81 270 ALA A N 1
ATOM 1996 C CA . ALA A 1 270 ? -5.817 -0.530 35.357 1.00 92.81 270 ALA A CA 1
ATOM 1997 C C . ALA A 1 270 ? -7.089 0.029 36.016 1.00 92.81 270 ALA A C 1
ATOM 1999 O O . ALA A 1 270 ? -8.016 -0.724 36.312 1.00 92.81 270 ALA A O 1
ATOM 2000 N N . LYS A 1 271 ? -7.183 1.357 36.169 1.00 91.94 271 LYS A N 1
ATOM 2001 C CA . LYS A 1 271 ? -8.386 2.043 36.679 1.00 91.94 271 LYS A CA 1
ATOM 2002 C C . LYS A 1 271 ? -9.611 1.865 35.784 1.00 91.94 271 LYS A C 1
ATOM 2004 O O . LYS A 1 271 ? -10.734 1.876 36.280 1.00 91.94 271 LYS A O 1
ATOM 2009 N N . LEU A 1 272 ? -9.402 1.705 34.479 1.00 90.62 272 LEU A N 1
ATOM 2010 C CA . LEU A 1 272 ? -10.457 1.424 33.504 1.00 90.62 272 LEU A CA 1
ATOM 2011 C C . LEU A 1 272 ? -10.771 -0.079 33.379 1.00 90.62 272 LEU A C 1
ATOM 2013 O O . LEU A 1 272 ? -11.678 -0.438 32.630 1.00 90.62 272 LEU A O 1
ATOM 2017 N N . GLY A 1 273 ? -10.058 -0.944 34.111 1.00 91.38 273 GLY A N 1
ATOM 2018 C CA . GLY A 1 273 ? -10.240 -2.397 34.086 1.00 91.38 273 GLY A CA 1
ATOM 2019 C C . GLY A 1 273 ? -9.518 -3.106 32.937 1.00 91.38 273 GLY A C 1
ATOM 2020 O O . GLY A 1 273 ? -9.900 -4.219 32.583 1.00 91.38 273 GLY A O 1
ATOM 2021 N N . TYR A 1 274 ? -8.497 -2.474 32.352 1.00 92.50 274 TYR A N 1
ATOM 2022 C CA . TYR A 1 274 ? -7.716 -3.013 31.239 1.00 92.50 274 TYR A CA 1
ATOM 2023 C C . TYR A 1 274 ? -6.258 -3.264 31.620 1.00 92.50 274 TYR A C 1
ATOM 2025 O O . TYR A 1 274 ? -5.693 -2.604 32.493 1.00 92.50 274 TYR A O 1
ATOM 2033 N N . ALA A 1 275 ? -5.631 -4.184 30.894 1.00 92.19 275 ALA A N 1
ATOM 2034 C CA . ALA A 1 275 ? -4.197 -4.444 30.939 1.00 92.19 275 ALA A CA 1
ATOM 2035 C C . ALA A 1 275 ? -3.606 -4.404 29.521 1.00 92.19 275 ALA A C 1
ATOM 2037 O O . ALA A 1 275 ? -4.307 -4.651 28.537 1.00 92.19 275 ALA A O 1
ATOM 2038 N N . SER A 1 276 ? -2.320 -4.080 29.388 1.00 91.38 276 SER A N 1
ATOM 2039 C CA . SER A 1 276 ? -1.670 -3.934 28.076 1.00 91.38 276 SER A CA 1
ATOM 2040 C C . SER A 1 276 ? -1.652 -5.228 27.254 1.00 91.38 276 SER A C 1
ATOM 2042 O O . SER A 1 276 ? -1.716 -5.169 26.029 1.00 91.38 276 SER A O 1
ATOM 2044 N N . ASP A 1 277 ? -1.602 -6.387 27.909 1.00 90.25 277 ASP A N 1
ATOM 2045 C CA . ASP A 1 277 ? -1.661 -7.721 27.298 1.00 90.25 277 ASP A CA 1
ATOM 2046 C C . ASP A 1 277 ? -3.076 -8.125 26.845 1.00 90.25 277 ASP A C 1
ATOM 2048 O O . ASP A 1 277 ? -3.223 -8.929 25.927 1.00 90.25 277 ASP A O 1
ATOM 2052 N N . SER A 1 278 ? -4.113 -7.530 27.438 1.00 89.38 278 SER A N 1
ATOM 2053 C CA . SER A 1 278 ? -5.513 -7.689 27.020 1.00 89.38 278 SER A CA 1
ATOM 2054 C C . SER A 1 278 ? -5.890 -6.829 25.807 1.00 89.38 278 SER A C 1
ATOM 2056 O O . SER A 1 278 ? -6.980 -6.978 25.253 1.00 89.38 278 SER A O 1
ATOM 2058 N N . ALA A 1 279 ? -5.007 -5.915 25.393 1.00 94.06 279 ALA A N 1
ATOM 2059 C CA . ALA A 1 279 ? -5.273 -4.998 24.298 1.00 94.06 279 ALA A CA 1
ATOM 2060 C C . ALA A 1 279 ? -5.366 -5.735 22.958 1.00 94.06 279 ALA A C 1
ATOM 2062 O O . ALA A 1 279 ? -4.513 -6.545 22.595 1.00 94.06 279 ALA A O 1
ATOM 2063 N N . VAL A 1 280 ? -6.387 -5.399 22.176 1.00 95.19 280 VAL A N 1
ATOM 2064 C CA . VAL A 1 280 ? -6.571 -5.947 20.837 1.00 95.19 280 VAL A CA 1
ATOM 2065 C C . VAL A 1 280 ? -5.607 -5.266 19.862 1.00 95.19 280 VAL A C 1
ATOM 2067 O O . VAL A 1 280 ? -5.661 -4.044 19.708 1.00 95.19 280 VAL A O 1
ATOM 2070 N N . PRO A 1 281 ? -4.761 -6.023 19.142 1.00 96.44 281 PRO A N 1
ATOM 2071 C CA . PRO A 1 281 ? -3.865 -5.438 18.155 1.00 96.44 281 PRO A CA 1
ATOM 2072 C C . PRO A 1 281 ? -4.623 -4.828 16.967 1.00 96.44 281 PRO A C 1
ATOM 2074 O O . PRO A 1 281 ? -5.404 -5.520 16.295 1.00 96.44 281 PRO A O 1
ATOM 2077 N N . ILE A 1 282 ? -4.339 -3.559 16.666 1.00 95.88 282 ILE A N 1
ATOM 2078 C CA . ILE A 1 282 ? -4.851 -2.832 15.496 1.00 95.88 282 ILE A CA 1
ATOM 2079 C C . ILE A 1 282 ? -3.702 -2.135 14.742 1.00 95.88 282 ILE A C 1
ATOM 2081 O O . ILE A 1 282 ? -2.870 -1.483 15.373 1.00 95.88 282 ILE A O 1
ATOM 2085 N N . PRO A 1 283 ? -3.622 -2.234 13.403 1.00 95.44 283 PRO A N 1
ATOM 2086 C CA . PRO A 1 283 ? -2.645 -1.485 12.616 1.00 95.44 283 PRO A CA 1
ATOM 2087 C C . PRO A 1 283 ? -2.786 0.031 12.795 1.00 95.44 283 PRO A C 1
ATOM 2089 O O . PRO A 1 283 ? -3.900 0.566 12.787 1.00 95.44 283 PRO A O 1
ATOM 2092 N N . ALA A 1 284 ? -1.658 0.737 12.900 1.00 94.06 284 ALA A N 1
ATOM 2093 C CA . ALA A 1 284 ? -1.630 2.192 13.088 1.00 94.06 284 ALA A CA 1
ATOM 2094 C C . ALA A 1 284 ? -2.429 2.963 12.019 1.00 94.06 284 ALA A C 1
ATOM 2096 O O . ALA A 1 284 ? -3.153 3.908 12.337 1.00 94.06 284 ALA A O 1
ATOM 2097 N N . ASN A 1 285 ? -2.360 2.512 10.762 1.00 93.88 285 ASN A N 1
ATOM 2098 C CA . ASN A 1 285 ? -3.079 3.102 9.631 1.00 93.88 285 ASN A CA 1
ATOM 2099 C C . ASN A 1 285 ? -4.610 2.986 9.740 1.00 93.88 285 ASN A C 1
ATOM 2101 O O . ASN A 1 285 ? -5.315 3.790 9.137 1.00 93.88 285 ASN A O 1
ATOM 2105 N N . LEU A 1 286 ? -5.132 2.024 10.511 1.00 94.81 286 LEU A N 1
ATOM 2106 C CA . LEU A 1 286 ? -6.564 1.938 10.808 1.00 94.81 286 LEU A CA 1
ATOM 2107 C C . LEU A 1 286 ? -6.924 2.804 12.014 1.00 94.81 286 LEU A C 1
ATOM 2109 O O . LEU A 1 286 ? -7.929 3.509 11.986 1.00 94.81 286 LEU A O 1
ATOM 2113 N N . LEU A 1 287 ? -6.088 2.794 13.059 1.00 93.25 287 LEU A N 1
ATOM 2114 C CA . LEU A 1 287 ? -6.335 3.571 14.274 1.00 93.25 287 LEU A CA 1
ATOM 2115 C C . LEU A 1 287 ? -6.412 5.082 13.994 1.00 93.25 287 LEU A C 1
ATOM 2117 O O . LEU A 1 287 ? -7.241 5.778 14.576 1.00 93.25 287 LEU A O 1
ATOM 2121 N N . GLN A 1 288 ? -5.594 5.596 13.075 1.00 91.75 288 GLN A N 1
ATOM 2122 C CA . GLN A 1 288 ? -5.604 7.016 12.701 1.00 91.75 288 GLN A CA 1
ATOM 2123 C C . GLN A 1 288 ? -6.910 7.484 12.032 1.00 91.75 288 GLN A C 1
ATOM 2125 O O . GLN A 1 288 ? -7.155 8.686 11.980 1.00 91.75 288 GLN A O 1
ATOM 2130 N N . LEU A 1 289 ? -7.746 6.566 11.526 1.00 92.25 289 LEU A N 1
ATOM 2131 C CA . LEU A 1 289 ? -9.033 6.904 10.899 1.00 92.25 289 LEU A CA 1
ATOM 2132 C C . LEU A 1 289 ? -10.105 7.282 11.922 1.00 92.25 289 LEU A C 1
ATOM 2134 O O . LEU A 1 289 ? -11.089 7.939 11.578 1.00 92.25 289 LEU A O 1
ATOM 2138 N N . PHE A 1 290 ? -9.926 6.860 13.172 1.00 92.06 290 PHE A N 1
ATOM 2139 C CA . PHE A 1 290 ? -10.815 7.225 14.259 1.00 92.06 290 PHE A CA 1
ATOM 2140 C C . PHE A 1 290 ? -10.541 8.654 14.698 1.00 92.06 290 PHE A C 1
ATOM 2142 O O . PHE A 1 290 ? -9.390 9.058 14.905 1.00 92.06 290 PHE A O 1
ATOM 2149 N N . LYS A 1 291 ? -11.617 9.401 14.930 1.00 92.00 291 LYS A N 1
ATOM 2150 C CA . LYS A 1 291 ? -11.518 10.739 15.495 1.00 92.00 291 LYS A CA 1
ATOM 2151 C C . LYS A 1 291 ? -10.997 10.644 16.927 1.00 92.00 291 LYS A C 1
ATOM 2153 O O . LYS A 1 291 ? -11.533 9.906 17.754 1.00 92.00 291 LYS A O 1
ATOM 2158 N N . GLU A 1 292 ? -9.944 11.401 17.213 1.00 93.19 292 GLU A N 1
ATOM 2159 C CA . GLU A 1 292 ? -9.355 11.450 18.547 1.00 93.19 292 GLU A CA 1
ATOM 2160 C C . GLU A 1 292 ? -10.264 12.235 19.502 1.00 93.19 292 GLU A C 1
ATOM 2162 O O . GLU A 1 292 ? -10.634 13.382 19.244 1.00 93.19 292 GLU A O 1
ATOM 2167 N N . GLY A 1 293 ? -10.657 11.580 20.590 1.00 92.81 293 GLY A N 1
ATOM 2168 C CA . GLY A 1 293 ? -11.316 12.176 21.741 1.00 92.81 293 GLY A CA 1
ATOM 2169 C C . GLY A 1 293 ? -10.317 12.548 22.845 1.00 92.81 293 GLY A C 1
ATOM 2170 O O . GLY A 1 293 ? -9.113 12.340 22.701 1.00 92.81 293 GLY A O 1
ATOM 2171 N N . PRO A 1 294 ? -10.796 13.091 23.977 1.00 93.56 294 PRO A N 1
ATOM 2172 C CA . PRO A 1 294 ? -9.943 13.394 25.121 1.00 93.56 294 PRO A CA 1
ATOM 2173 C C . PRO A 1 294 ? -9.227 12.144 25.649 1.00 93.56 294 PRO A C 1
ATOM 2175 O O . PRO A 1 294 ? -9.788 11.048 25.663 1.00 93.56 294 PRO A O 1
ATOM 2178 N N . ALA A 1 295 ? -8.003 12.325 26.142 1.00 94.31 295 ALA A N 1
ATOM 2179 C CA . ALA A 1 295 ? -7.290 11.263 26.838 1.00 94.31 295 ALA A CA 1
ATOM 2180 C C . ALA A 1 295 ? -8.021 10.879 28.136 1.00 94.31 295 ALA A C 1
ATOM 2182 O O . ALA A 1 295 ? -8.444 11.747 28.906 1.00 94.31 295 ALA A O 1
ATOM 2183 N N . LEU A 1 296 ? -8.141 9.578 28.386 1.00 93.12 296 LEU A N 1
ATOM 2184 C CA . LEU A 1 296 ? -8.749 9.030 29.593 1.00 93.12 296 LEU A CA 1
ATOM 2185 C C . LEU A 1 296 ? -7.678 8.939 30.670 1.00 93.12 296 LEU A C 1
ATOM 2187 O O . LEU A 1 296 ? -7.027 7.912 30.837 1.00 93.12 296 LEU A O 1
ATOM 2191 N N . THR A 1 297 ? -7.473 10.058 31.357 1.00 91.56 297 THR A N 1
ATOM 2192 C CA . THR A 1 297 ? -6.525 10.158 32.465 1.00 91.56 297 THR A CA 1
ATOM 2193 C C . THR A 1 297 ? -7.223 10.594 33.734 1.00 91.56 297 THR A C 1
ATOM 2195 O O . THR A 1 297 ? -8.216 11.328 33.708 1.00 91.56 297 THR A O 1
ATOM 2198 N N . THR A 1 298 ? -6.644 10.212 34.866 1.00 86.75 298 THR A N 1
ATOM 2199 C CA . THR A 1 298 ? -7.102 10.684 36.178 1.00 86.75 298 THR A CA 1
ATOM 2200 C C . THR A 1 298 ? -7.118 12.221 36.250 1.00 86.75 298 THR A C 1
ATOM 2202 O O . THR A 1 298 ? -8.073 12.815 36.742 1.00 86.75 298 THR A O 1
ATOM 2205 N N . THR A 1 299 ? -6.105 12.894 35.692 1.00 85.06 299 THR A N 1
ATOM 2206 C CA . THR A 1 299 ? -6.033 14.365 35.658 1.00 85.06 299 THR A CA 1
ATOM 2207 C C . THR A 1 299 ? -7.129 14.990 34.793 1.00 85.06 299 THR A C 1
ATOM 2209 O O . THR A 1 299 ? -7.667 16.036 35.152 1.00 85.06 299 THR A O 1
ATOM 2212 N N . ALA A 1 300 ? -7.476 14.373 33.659 1.00 82.12 300 ALA A N 1
ATOM 2213 C CA . ALA A 1 300 ? -8.559 14.853 32.805 1.00 82.12 300 ALA A CA 1
ATOM 2214 C C . ALA A 1 300 ? -9.930 14.676 33.474 1.00 82.12 300 ALA A C 1
ATOM 2216 O O . ALA A 1 300 ? -10.772 15.563 33.354 1.00 82.12 300 ALA A O 1
ATOM 2217 N N . ALA A 1 301 ? -10.127 13.587 34.225 1.00 81.56 301 ALA A N 1
ATOM 2218 C CA . ALA A 1 301 ? -11.368 13.311 34.950 1.00 81.56 301 ALA A CA 1
ATOM 2219 C C . ALA A 1 301 ? -11.673 14.332 36.063 1.00 81.56 301 ALA A C 1
ATOM 2221 O O . ALA A 1 301 ? -12.835 14.540 36.399 1.00 81.56 301 ALA A O 1
ATOM 2222 N N . LEU A 1 302 ? -10.649 14.996 36.612 1.00 85.38 302 LEU A N 1
ATOM 2223 C CA . LEU A 1 302 ? -10.803 16.052 37.622 1.00 85.38 302 LEU A CA 1
ATOM 2224 C C . LEU A 1 302 ? -11.219 17.409 37.033 1.00 85.38 302 LEU A C 1
ATOM 2226 O O . LEU A 1 302 ? -11.478 18.349 37.786 1.00 85.38 302 LEU A O 1
ATOM 2230 N N . ARG A 1 303 ? -11.260 17.553 35.702 1.00 81.88 303 ARG A N 1
ATOM 2231 C CA . ARG A 1 303 ? -11.672 18.811 35.074 1.00 81.88 303 ARG A CA 1
ATOM 2232 C C . ARG A 1 303 ? -13.189 18.976 35.190 1.00 81.88 303 ARG A C 1
ATOM 2234 O O . ARG A 1 303 ? -13.919 18.061 34.808 1.00 81.88 303 ARG A O 1
ATOM 2241 N N . PRO A 1 304 ? -13.679 20.139 35.654 1.00 75.06 304 PRO A N 1
ATOM 2242 C CA . PRO A 1 304 ? -15.106 20.422 35.665 1.00 75.06 304 PRO A CA 1
ATOM 2243 C C . PRO A 1 304 ? -15.685 20.277 34.257 1.00 75.06 304 PRO A C 1
ATOM 2245 O O . PRO A 1 304 ? -15.149 20.841 33.300 1.00 75.06 304 PRO A O 1
ATOM 2248 N N . VAL A 1 305 ? -16.787 19.541 34.128 1.00 73.31 305 VAL A N 1
ATOM 2249 C CA . VAL A 1 305 ? -17.568 19.547 32.890 1.00 73.31 305 VAL A CA 1
ATOM 2250 C C . VAL A 1 305 ? -18.258 20.912 32.827 1.00 73.31 305 VAL A C 1
ATOM 2252 O O . VAL A 1 305 ? -18.974 21.242 33.776 1.00 73.31 305 VAL A O 1
ATOM 2255 N N . PRO A 1 306 ? -18.029 21.739 31.788 1.00 60.25 306 PRO A N 1
ATOM 2256 C CA . PRO A 1 306 ? -18.707 23.023 31.682 1.00 60.25 306 PRO A CA 1
ATOM 2257 C C . PRO A 1 306 ? -20.218 22.791 31.750 1.00 60.25 306 PRO A C 1
ATOM 2259 O O . PRO A 1 306 ? -20.745 21.915 31.059 1.00 60.25 306 PRO A O 1
ATOM 2262 N N . ALA A 1 307 ? -20.888 23.537 32.631 1.00 56.31 307 ALA A N 1
ATOM 2263 C CA . ALA A 1 307 ? -22.338 23.499 32.733 1.00 56.31 307 ALA A CA 1
ATOM 2264 C C . ALA A 1 307 ? -22.923 23.841 31.358 1.00 56.31 307 ALA A C 1
ATOM 2266 O O . ALA A 1 307 ? -22.489 24.799 30.715 1.00 56.31 307 ALA A O 1
ATOM 2267 N N . LYS A 1 308 ? -23.825 22.979 30.894 1.00 43.16 308 LYS A N 1
ATOM 2268 C CA . LYS A 1 308 ? -24.447 23.066 29.577 1.00 43.16 308 LYS A CA 1
ATOM 2269 C C . LYS A 1 308 ? -25.502 24.164 29.537 1.00 43.16 308 LYS A C 1
ATOM 2271 O O . LYS A 1 308 ? -26.183 24.335 30.572 1.00 43.16 308 LYS A O 1
#

pLDDT: mean 90.83, std 8.49, range [43.16, 97.88]

Organism: NCBI:txid2530368